Protein AF-A0A2R4FDG5-F1 (afdb_monomer_lite)

Secondary structure (DSSP, 8-state):
-----------------STTS----PPPPPP----------------STTTHHHHHHHHHHHHHHHHHHHHHHHHTT-HHHHHHHHHHHHHH-TT-HHHHHHHHHHHHHTT-HHHHHHHHHHHHHH-TT-HHHHHHHHHHHHHTT-HHHHHHHHHHHHHTT-HHHHHHHHHHTEEEETTT--EEE-SS---SS--EE--SEEEEETTT--EEEHHHHHTTSS-STTPPPTTTS--EEEEEPP-

Structure (mmCIF, N/CA/C/O backbone):
data_AF-A0A2R4FDG5-F1
#
_entry.id   AF-A0A2R4FDG5-F1
#
loop_
_atom_site.group_PDB
_atom_site.id
_atom_site.type_symbol
_atom_site.label_atom_id
_atom_site.label_alt_id
_atom_site.label_comp_id
_atom_site.label_asym_id
_atom_site.label_entity_id
_atom_site.label_seq_id
_atom_site.pdbx_PDB_ins_code
_atom_site.Cartn_x
_atom_site.Cartn_y
_atom_site.Cartn_z
_atom_site.occupancy
_atom_site.B_iso_or_equiv
_atom_site.auth_seq_id
_atom_site.auth_comp_id
_atom_site.auth_asym_id
_atom_site.auth_atom_id
_atom_site.pdbx_PDB_model_num
ATOM 1 N N . MET A 1 1 ? 24.993 52.241 38.317 1.00 36.16 1 MET A N 1
ATOM 2 C CA . MET A 1 1 ? 23.869 52.950 37.666 1.00 36.16 1 MET A CA 1
ATOM 3 C C . MET A 1 1 ? 22.982 51.886 37.029 1.00 36.16 1 MET A C 1
ATOM 5 O O . MET A 1 1 ? 23.492 51.142 36.211 1.00 36.16 1 MET A O 1
ATOM 9 N N . LEU A 1 2 ? 21.875 51.524 37.694 1.00 29.33 2 LEU A N 1
ATOM 10 C CA . LEU A 1 2 ? 20.483 51.891 37.332 1.00 29.33 2 LEU A CA 1
ATOM 11 C C . LEU A 1 2 ? 20.063 51.233 35.995 1.00 29.33 2 LEU A C 1
ATOM 13 O O . LEU A 1 2 ? 20.683 51.515 34.986 1.00 29.33 2 LEU A O 1
ATOM 17 N N . GLY A 1 3 ? 19.070 50.347 35.871 1.00 24.31 3 GLY A N 1
ATOM 18 C CA . GLY A 1 3 ? 17.874 50.097 36.679 1.00 24.31 3 GLY A CA 1
ATOM 19 C C . GLY A 1 3 ? 16.624 50.690 36.005 1.00 24.31 3 GLY A C 1
ATOM 20 O O . GLY A 1 3 ? 16.482 51.907 36.013 1.00 24.31 3 GLY A O 1
ATOM 21 N N . ARG A 1 4 ? 15.750 49.827 35.448 1.00 29.70 4 ARG A N 1
ATOM 22 C CA . ARG A 1 4 ? 14.276 49.931 35.196 1.00 29.70 4 ARG A CA 1
ATOM 23 C C . ARG A 1 4 ? 13.903 48.785 34.229 1.00 29.70 4 ARG A C 1
ATOM 25 O O . ARG A 1 4 ? 14.520 48.698 33.182 1.00 29.70 4 ARG A O 1
ATOM 32 N N . SER A 1 5 ? 13.054 47.786 34.484 1.00 25.19 5 SER A N 1
ATOM 33 C CA . SER A 1 5 ? 11.881 47.541 35.344 1.00 25.19 5 SER A CA 1
ATOM 34 C C . SER A 1 5 ? 10.508 47.996 34.793 1.00 25.19 5 SER A C 1
ATOM 36 O O . SER A 1 5 ? 10.139 49.159 34.918 1.00 25.19 5 SER A O 1
ATOM 38 N N . VAL A 1 6 ? 9.779 46.969 34.310 1.00 29.69 6 VAL A N 1
ATOM 39 C CA . VAL A 1 6 ? 8.338 46.586 34.376 1.00 29.69 6 VAL A CA 1
ATOM 40 C C . VAL A 1 6 ? 7.230 47.160 33.463 1.00 29.69 6 VAL A C 1
ATOM 42 O O . VAL A 1 6 ? 7.016 48.364 33.379 1.00 29.69 6 VAL A O 1
ATOM 45 N N . ARG A 1 7 ? 6.385 46.176 33.068 1.00 26.38 7 ARG A N 1
ATOM 46 C CA . ARG A 1 7 ? 4.934 46.123 32.734 1.00 26.38 7 ARG A CA 1
ATOM 47 C C . ARG A 1 7 ? 4.602 46.345 31.258 1.00 26.38 7 ARG A C 1
ATOM 49 O O . ARG A 1 7 ? 5.103 47.280 30.664 1.00 26.38 7 ARG A O 1
ATOM 56 N N . GLY A 1 8 ? 3.754 45.557 30.601 1.00 23.11 8 GLY A N 1
ATOM 57 C CA . GLY A 1 8 ? 2.807 44.509 30.998 1.00 23.11 8 GLY A CA 1
ATOM 58 C C . GLY A 1 8 ? 1.702 44.492 29.928 1.00 23.11 8 GLY A C 1
ATOM 59 O O . GLY A 1 8 ? 1.352 45.556 29.430 1.00 23.11 8 GLY A O 1
ATOM 60 N N . GLY A 1 9 ? 1.181 43.326 29.550 1.00 24.25 9 GLY A N 1
ATOM 61 C CA . GLY A 1 9 ? 0.086 43.227 28.578 1.00 24.25 9 GLY A CA 1
ATOM 62 C C . GLY A 1 9 ? -0.201 41.777 28.212 1.00 24.25 9 GLY A C 1
ATOM 63 O O . GLY A 1 9 ? 0.612 41.135 27.557 1.00 24.25 9 GLY A O 1
ATOM 64 N N . GLN A 1 10 ? -1.313 41.268 28.728 1.00 27.11 10 GLN A N 1
ATOM 65 C CA . GLN A 1 10 ? -1.905 39.977 28.396 1.00 27.11 10 GLN A CA 1
ATOM 66 C C . GLN A 1 10 ? -2.550 40.037 27.000 1.00 27.11 10 GLN A C 1
ATOM 68 O O . GLN A 1 10 ? -2.801 41.128 26.494 1.00 27.11 10 GLN A O 1
ATOM 73 N N . ASP A 1 11 ? -2.816 38.855 26.435 1.00 23.81 11 ASP A N 1
ATOM 74 C CA . ASP A 1 11 ? -4.025 38.483 25.674 1.00 23.81 11 ASP A CA 1
ATOM 75 C C . ASP A 1 11 ? -3.733 37.768 24.349 1.00 23.81 11 ASP A C 1
ATOM 77 O O . ASP A 1 11 ? -2.963 38.230 23.512 1.00 23.81 11 ASP A O 1
ATOM 81 N N . GLY A 1 12 ? -4.437 36.648 24.146 1.00 23.66 12 GLY A N 1
ATOM 82 C CA . GLY A 1 12 ? -4.774 36.164 22.808 1.00 23.66 12 GLY A CA 1
ATOM 83 C C . GLY A 1 12 ? -4.241 34.791 22.420 1.00 23.66 12 GLY A C 1
ATOM 84 O O . GLY A 1 12 ? -3.413 34.673 21.524 1.00 23.66 12 GLY A O 1
ATOM 85 N N . PHE A 1 13 ? -4.809 33.734 23.005 1.00 24.20 13 PHE A N 1
ATOM 86 C CA . PHE A 1 13 ? -5.000 32.481 22.272 1.00 24.20 13 PHE A CA 1
ATOM 87 C C . PHE A 1 13 ? -5.652 32.790 20.910 1.00 24.20 13 PHE A C 1
ATOM 89 O O . PHE A 1 13 ? -6.699 33.432 20.860 1.00 24.20 13 PHE A O 1
ATOM 96 N N . SER A 1 14 ? -5.102 32.272 19.818 1.00 23.89 14 SER A N 1
ATOM 97 C CA . SER A 1 14 ? -5.914 31.903 18.659 1.00 23.89 14 SER A CA 1
ATOM 98 C C . SER A 1 14 ? -5.591 30.464 18.323 1.00 23.89 14 SER A C 1
ATOM 100 O O . SER A 1 14 ? -4.547 30.133 17.769 1.00 23.89 14 SER A O 1
ATOM 102 N N . GLN A 1 15 ? -6.494 29.607 18.789 1.00 24.67 15 GLN A N 1
ATOM 103 C CA . GLN A 1 15 ? -6.650 28.260 18.289 1.00 24.67 15 GLN A CA 1
ATOM 104 C C . GLN A 1 15 ? -7.021 28.367 16.811 1.00 24.67 15 GLN A C 1
ATOM 106 O O . GLN A 1 15 ? -8.093 28.868 16.479 1.00 24.67 15 GLN A O 1
ATOM 111 N N . GLU A 1 16 ? -6.136 27.921 15.931 1.00 23.80 16 GLU A N 1
ATOM 112 C CA . GLU A 1 16 ? -6.515 27.610 14.559 1.00 23.80 16 GLU A CA 1
ATOM 113 C C . GLU A 1 16 ? -6.907 26.131 14.509 1.00 23.80 16 GLU A C 1
ATOM 115 O O . GLU A 1 16 ? -6.093 25.228 14.700 1.00 23.80 16 GLU A O 1
ATOM 120 N N . GLU A 1 17 ? -8.208 25.902 14.336 1.00 23.62 17 GLU A N 1
ATOM 121 C CA . GLU A 1 17 ? -8.834 24.592 14.173 1.00 23.62 17 GLU A CA 1
ATOM 122 C C . GLU A 1 17 ? -8.273 23.852 12.934 1.00 23.62 17 GLU A C 1
ATOM 124 O O . GLU A 1 17 ? -8.231 24.431 11.845 1.00 23.62 17 GLU A O 1
ATOM 129 N N . PRO A 1 18 ? -7.925 22.552 13.017 1.00 29.73 18 PRO A N 1
ATOM 130 C CA . PRO A 1 18 ? -7.357 21.805 11.887 1.00 29.73 18 PRO A CA 1
ATOM 131 C C . PRO A 1 18 ? -8.398 21.296 10.864 1.00 29.73 18 PRO A C 1
ATOM 133 O O . PRO A 1 18 ? -8.101 20.450 10.023 1.00 29.73 18 PRO A O 1
ATOM 136 N N . THR A 1 19 ? -9.636 21.790 10.872 1.00 32.44 19 THR A N 1
ATOM 137 C CA . THR A 1 19 ? -10.756 21.187 10.121 1.00 32.44 19 THR A CA 1
ATOM 138 C C . THR A 1 19 ? -10.897 21.632 8.658 1.00 32.44 19 THR A C 1
ATOM 140 O O . THR A 1 19 ? -11.879 21.278 8.007 1.00 32.44 19 THR A O 1
ATOM 143 N N . ARG A 1 20 ? -9.928 22.355 8.076 1.00 29.25 20 ARG A N 1
ATOM 144 C CA . ARG A 1 20 ? -10.058 22.924 6.713 1.00 29.25 20 ARG A CA 1
ATOM 145 C C . ARG A 1 20 ? -9.285 22.238 5.579 1.00 29.25 20 ARG A C 1
ATOM 147 O O . ARG A 1 20 ? -9.363 22.718 4.452 1.00 29.25 20 ARG A O 1
ATOM 154 N N . LEU A 1 21 ? -8.618 21.105 5.808 1.00 33.00 21 LEU A N 1
ATOM 155 C CA . LEU A 1 21 ? -7.898 20.389 4.733 1.00 33.00 21 LEU A CA 1
ATOM 156 C C . LEU A 1 21 ? -8.739 19.362 3.949 1.00 33.00 21 LEU A C 1
ATOM 158 O O . LEU A 1 21 ? -8.289 18.874 2.918 1.00 33.00 21 LEU A O 1
ATOM 162 N N . TRP A 1 22 ? -9.981 19.085 4.359 1.00 39.94 22 TRP A N 1
ATOM 163 C CA . TRP A 1 22 ? -10.825 18.049 3.744 1.00 39.94 22 TRP A CA 1
ATOM 164 C C . TRP A 1 22 ? -12.105 18.656 3.149 1.00 39.94 22 TRP A C 1
ATOM 166 O O . TRP A 1 22 ? -13.209 18.522 3.676 1.00 39.94 22 TRP A O 1
ATOM 176 N N . GLY A 1 23 ? -11.945 19.403 2.054 1.00 28.38 23 GLY A N 1
ATOM 177 C CA . GLY A 1 23 ? -13.026 20.123 1.378 1.00 28.38 23 GLY A CA 1
ATOM 178 C C . GLY A 1 23 ? -13.906 19.234 0.493 1.00 28.38 23 GLY A C 1
ATOM 179 O O . GLY A 1 23 ? -13.684 19.142 -0.712 1.00 28.38 23 GLY A O 1
ATOM 180 N N . PHE A 1 24 ? -14.969 18.654 1.055 1.00 28.44 24 PHE A N 1
ATOM 181 C CA . PHE A 1 24 ? -16.103 18.145 0.272 1.00 28.44 24 PHE A CA 1
ATOM 182 C C . PHE A 1 24 ? -16.917 19.325 -0.289 1.00 28.44 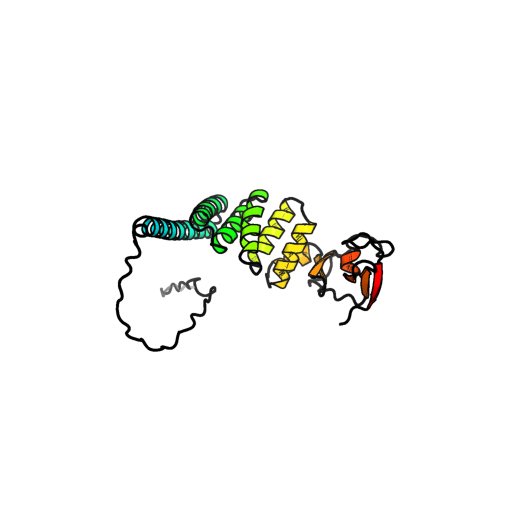24 PHE A C 1
ATOM 184 O O . PHE A 1 24 ? -17.630 20.012 0.448 1.00 28.44 24 PHE A O 1
ATOM 191 N N . ARG A 1 25 ? -16.852 19.564 -1.606 1.00 27.73 25 ARG A N 1
ATOM 192 C CA . ARG A 1 25 ? -17.792 20.470 -2.288 1.00 27.73 25 ARG A CA 1
ATOM 193 C C . ARG A 1 25 ? -19.190 19.847 -2.259 1.00 27.73 25 ARG A C 1
ATOM 195 O O . ARG A 1 25 ? -19.425 18.824 -2.893 1.00 27.73 25 ARG A O 1
ATOM 202 N N . ARG A 1 26 ? -20.132 20.477 -1.553 1.00 27.12 26 ARG A N 1
ATOM 203 C CA . ARG A 1 26 ? -21.565 20.190 -1.709 1.00 27.12 26 ARG A CA 1
ATOM 204 C C . ARG A 1 26 ? -22.052 20.848 -2.999 1.00 27.12 26 ARG A C 1
ATOM 206 O O . ARG A 1 26 ? -21.997 22.070 -3.110 1.00 27.12 26 ARG A O 1
ATOM 213 N N . SER A 1 27 ? -22.530 20.057 -3.956 1.00 28.72 27 SER A N 1
ATOM 214 C CA . SER A 1 27 ? -23.353 20.568 -5.050 1.00 28.72 27 SER A CA 1
ATOM 215 C C . SER A 1 27 ? -24.764 20.833 -4.520 1.00 28.72 27 SER A C 1
ATOM 217 O O . SER A 1 27 ? -25.396 19.979 -3.899 1.00 28.72 27 SER A O 1
ATOM 219 N N . THR A 1 28 ? -25.247 22.055 -4.707 1.00 29.92 28 THR A N 1
ATOM 220 C CA . THR A 1 28 ? -26.630 22.445 -4.439 1.00 29.92 28 THR A CA 1
ATOM 221 C C . THR A 1 28 ? -27.522 21.952 -5.581 1.00 29.92 28 THR A C 1
ATOM 223 O O . THR A 1 28 ? -27.239 22.206 -6.750 1.00 29.92 28 THR A O 1
ATOM 226 N N . SER A 1 29 ? -28.598 21.228 -5.258 1.00 29.38 29 SER A N 1
ATOM 227 C CA . SER A 1 29 ? -29.615 20.815 -6.233 1.00 29.38 29 SER A CA 1
ATOM 228 C C . SER A 1 29 ? -30.575 21.965 -6.541 1.00 29.38 29 SER A C 1
ATOM 230 O O . SER A 1 29 ? -31.078 22.604 -5.614 1.00 29.38 29 SER A O 1
ATOM 232 N N . VAL A 1 30 ? -30.898 22.170 -7.818 1.00 32.31 30 VAL A N 1
ATOM 233 C CA . VAL A 1 30 ? -32.011 23.024 -8.257 1.00 32.31 30 VAL A CA 1
ATOM 234 C C . VAL A 1 30 ? -33.302 22.200 -8.323 1.00 32.31 30 VAL A C 1
ATOM 236 O O . VAL A 1 30 ? -33.293 21.027 -8.688 1.00 32.31 30 VAL A O 1
ATOM 239 N N . ALA A 1 31 ? -34.394 22.842 -7.909 1.00 33.25 31 ALA A N 1
ATOM 240 C CA . ALA A 1 31 ? -35.746 22.324 -7.748 1.00 33.25 31 ALA A CA 1
ATOM 241 C C . ALA A 1 31 ? -36.411 21.830 -9.048 1.00 33.25 31 ALA A C 1
ATOM 243 O O . ALA A 1 31 ? -36.189 22.382 -10.122 1.00 33.25 31 ALA A O 1
ATOM 244 N N . GLY A 1 32 ? -37.321 20.857 -8.912 1.00 29.66 32 GLY A N 1
ATOM 245 C CA . GLY A 1 32 ? -38.202 20.395 -9.986 1.00 29.66 32 GLY A CA 1
ATOM 246 C C . GLY A 1 32 ? -39.407 19.606 -9.462 1.00 29.66 32 GLY A C 1
ATOM 247 O O . GLY A 1 32 ? -39.295 18.424 -9.169 1.00 29.66 32 GLY A O 1
ATOM 248 N N . THR A 1 33 ? -40.526 20.320 -9.318 1.00 30.62 33 THR A N 1
ATOM 249 C CA . THR A 1 33 ? -41.948 19.923 -9.454 1.00 30.62 33 THR A CA 1
ATOM 250 C C . THR A 1 33 ? -42.435 18.533 -9.009 1.00 30.62 33 THR A C 1
ATOM 252 O O . THR A 1 33 ? -42.106 17.498 -9.581 1.00 30.62 33 THR A O 1
ATOM 255 N N . THR A 1 34 ? -43.379 18.555 -8.066 1.00 33.97 34 THR A N 1
ATOM 256 C CA . THR A 1 34 ? -44.265 17.454 -7.667 1.00 33.97 34 THR A CA 1
ATOM 257 C C . THR A 1 34 ? -45.297 17.108 -8.752 1.00 33.97 34 THR A C 1
ATOM 259 O O . THR A 1 34 ? -45.936 18.011 -9.291 1.00 33.97 34 THR A O 1
ATOM 262 N N . PRO A 1 35 ? -45.587 15.814 -8.984 1.00 31.19 35 PRO A N 1
ATOM 263 C CA . PRO A 1 35 ? -46.870 15.387 -9.518 1.00 31.19 35 PRO A CA 1
ATOM 264 C C . PRO A 1 35 ? -47.674 14.628 -8.455 1.00 31.19 35 PRO A C 1
ATOM 266 O O . PRO A 1 35 ? -47.223 13.666 -7.833 1.00 31.19 35 PRO A O 1
ATOM 269 N N . THR A 1 36 ? -48.906 15.082 -8.257 1.00 38.53 36 THR A N 1
ATOM 270 C CA . THR A 1 36 ? -49.967 14.399 -7.523 1.00 38.53 36 THR A CA 1
ATOM 271 C C . THR A 1 36 ? -50.455 13.193 -8.330 1.00 38.53 36 THR A C 1
ATOM 273 O O . THR A 1 36 ? -50.974 13.360 -9.430 1.00 38.53 36 THR A O 1
ATOM 276 N N . MET A 1 37 ? -50.370 11.968 -7.794 1.00 24.41 37 MET A N 1
ATOM 277 C CA . MET A 1 37 ? -51.171 10.866 -8.341 1.00 24.41 37 MET A CA 1
ATOM 278 C C . MET A 1 37 ? -51.585 9.811 -7.307 1.00 24.41 37 MET A C 1
ATOM 280 O O . MET A 1 37 ? -50.779 9.220 -6.596 1.00 24.41 37 MET A O 1
ATOM 284 N N . ARG A 1 38 ? -52.913 9.648 -7.268 1.00 27.86 38 ARG A N 1
ATOM 285 C CA . ARG A 1 38 ? -53.781 8.584 -6.744 1.00 27.86 38 ARG A CA 1
ATOM 286 C C . ARG A 1 38 ? -53.125 7.328 -6.156 1.00 27.86 38 ARG A C 1
ATOM 288 O O . ARG A 1 38 ? -52.463 6.554 -6.838 1.00 27.86 38 ARG A O 1
ATOM 295 N N . ARG A 1 39 ? -53.538 7.042 -4.917 1.00 36.16 39 ARG A N 1
ATOM 296 C CA . ARG A 1 39 ? -53.516 5.716 -4.286 1.00 36.16 39 ARG A CA 1
ATOM 297 C C . ARG A 1 39 ? -54.259 4.688 -5.152 1.00 36.16 39 ARG A C 1
ATOM 299 O O . ARG A 1 39 ? -55.456 4.838 -5.382 1.00 36.16 39 ARG A O 1
ATOM 306 N N . SER A 1 40 ? -53.589 3.593 -5.499 1.00 26.91 40 SER A N 1
ATOM 307 C CA . SER A 1 40 ? -54.232 2.279 -5.578 1.00 26.91 40 SER A CA 1
ATOM 308 C C . SER A 1 40 ? -53.445 1.306 -4.712 1.00 26.91 40 SER A C 1
ATOM 310 O O . SER A 1 40 ? -52.272 1.027 -4.963 1.00 26.91 40 SER A O 1
ATOM 312 N N . SER A 1 41 ? -54.105 0.843 -3.662 1.00 35.31 41 SER A N 1
ATOM 313 C CA . SER A 1 41 ? -53.622 -0.103 -2.673 1.00 35.31 41 SER A CA 1
ATOM 314 C C . SER A 1 41 ? -53.181 -1.418 -3.318 1.00 35.31 41 SER A C 1
ATOM 316 O O . SER A 1 41 ? -54.000 -2.183 -3.818 1.00 35.31 41 SER A O 1
ATOM 318 N N . LYS A 1 42 ? -51.886 -1.714 -3.240 1.00 31.52 42 LYS A N 1
ATOM 319 C CA . LYS A 1 42 ? -51.409 -3.078 -3.012 1.00 31.52 42 LYS A CA 1
ATOM 320 C C . LYS A 1 42 ? -50.570 -3.004 -1.751 1.00 31.52 42 LYS A C 1
ATOM 322 O O . LYS A 1 42 ? -49.534 -2.345 -1.734 1.00 31.52 42 LYS A O 1
ATOM 327 N N . GLU A 1 43 ? -51.084 -3.591 -0.677 1.00 34.41 43 GLU A N 1
ATOM 328 C CA . GLU A 1 43 ? -50.371 -3.753 0.584 1.00 34.41 43 GLU A CA 1
ATOM 329 C C . GLU A 1 43 ? -49.072 -4.523 0.325 1.00 34.41 43 GLU A C 1
ATOM 331 O O . GLU A 1 43 ? -49.039 -5.751 0.279 1.00 34.41 43 GLU A O 1
ATOM 336 N N . VAL A 1 44 ? -47.974 -3.792 0.145 1.00 30.64 44 VAL A N 1
ATOM 337 C CA . VAL A 1 44 ? -46.649 -4.355 0.363 1.00 30.64 44 VAL A CA 1
ATOM 338 C C . VAL A 1 44 ? -46.509 -4.432 1.870 1.00 30.64 44 VAL A C 1
ATOM 340 O O . VAL A 1 44 ? -46.526 -3.419 2.565 1.00 30.64 44 VAL A O 1
ATOM 343 N N . ARG A 1 45 ? -46.432 -5.654 2.381 1.00 30.17 45 ARG A N 1
ATOM 344 C CA . ARG A 1 45 ? -46.219 -5.958 3.792 1.00 30.17 45 ARG A CA 1
ATOM 345 C C . ARG A 1 45 ? -44.857 -5.382 4.209 1.00 30.17 45 ARG A C 1
ATOM 347 O O . ARG A 1 45 ? -43.845 -6.071 4.144 1.00 30.17 45 ARG A O 1
ATOM 354 N N . VAL A 1 46 ? -44.810 -4.109 4.613 1.00 37.56 46 VAL A N 1
ATOM 355 C CA . VAL A 1 46 ? -43.611 -3.442 5.158 1.00 37.56 46 VAL A CA 1
ATOM 356 C C . VAL A 1 46 ? -43.411 -3.902 6.605 1.00 37.56 46 VAL A C 1
ATOM 358 O O . VAL A 1 46 ? -43.488 -3.138 7.559 1.00 37.56 46 VAL A O 1
ATOM 361 N N . GLY A 1 47 ? -43.223 -5.204 6.782 1.00 35.28 47 GLY A N 1
ATOM 362 C CA . GLY A 1 47 ? -43.160 -5.859 8.080 1.00 35.28 47 GLY A CA 1
ATOM 363 C C . GLY A 1 47 ? -41.779 -6.418 8.374 1.00 35.28 47 GLY A C 1
ATOM 364 O O . GLY A 1 47 ? -41.694 -7.594 8.664 1.00 35.28 47 GLY A O 1
ATOM 365 N N . LEU A 1 48 ? -40.703 -5.627 8.261 1.00 33.44 48 LEU A N 1
ATOM 366 C CA . LEU A 1 48 ? -39.382 -5.984 8.829 1.00 33.44 48 LEU A CA 1
ATOM 367 C C . LEU A 1 48 ? -38.386 -4.803 8.949 1.00 33.44 48 LEU A C 1
ATOM 369 O O . LEU A 1 48 ? -37.241 -4.992 9.353 1.00 33.44 48 LEU A O 1
ATOM 373 N N . PHE A 1 49 ? -38.806 -3.564 8.656 1.00 34.47 49 PHE A N 1
ATOM 374 C CA . PHE A 1 49 ? -37.907 -2.401 8.580 1.00 34.47 49 PHE A CA 1
ATOM 375 C C . PHE A 1 49 ? -37.638 -1.674 9.909 1.00 34.47 49 PHE A C 1
ATOM 377 O O . PHE A 1 49 ? -36.807 -0.774 9.936 1.00 34.47 49 PHE A O 1
ATOM 384 N N . SER A 1 50 ? -38.298 -2.022 11.019 1.00 37.34 50 SER A N 1
ATOM 385 C CA . SER A 1 50 ? -38.292 -1.165 12.224 1.00 37.34 50 SER A CA 1
ATOM 386 C C . SER A 1 50 ? -37.167 -1.460 13.233 1.00 37.34 50 SER A C 1
ATOM 388 O O . SER A 1 50 ? -36.657 -0.539 13.868 1.00 37.34 50 SER A O 1
ATOM 390 N N . ARG A 1 51 ? -36.733 -2.723 13.371 1.00 37.91 51 ARG A N 1
ATOM 391 C CA . ARG A 1 51 ? -35.678 -3.100 14.338 1.00 37.91 51 ARG A CA 1
ATOM 392 C C . ARG A 1 51 ? -34.277 -3.104 13.728 1.00 37.91 51 ARG A C 1
ATOM 394 O O . ARG A 1 51 ? -33.366 -2.536 14.317 1.00 37.91 51 ARG A O 1
ATOM 401 N N . LYS A 1 52 ? -34.118 -3.675 12.529 1.00 38.38 52 LYS A N 1
ATOM 402 C CA . LYS A 1 52 ? -32.807 -3.817 11.872 1.00 38.38 52 LYS A CA 1
ATOM 403 C C . LYS A 1 52 ? -32.209 -2.464 11.470 1.00 38.38 52 LYS A C 1
ATOM 405 O O . LYS A 1 52 ? -31.029 -2.242 11.673 1.00 38.38 52 LYS A O 1
ATOM 410 N N . SER A 1 53 ? -33.031 -1.522 11.000 1.00 45.44 53 SER A N 1
ATOM 411 C CA . SER A 1 53 ? -32.584 -0.162 10.652 1.00 45.44 53 SER A CA 1
ATOM 412 C C . SER A 1 53 ? -32.211 0.694 11.869 1.00 45.44 53 SER A C 1
ATOM 414 O O . SER A 1 53 ? -31.382 1.591 11.752 1.00 45.44 53 SER A O 1
ATOM 416 N N . ARG A 1 54 ? -32.812 0.426 13.037 1.00 48.94 54 ARG A N 1
ATOM 417 C CA . ARG A 1 54 ? -32.462 1.083 14.301 1.00 48.94 54 ARG A CA 1
ATOM 418 C C . ARG A 1 54 ? -31.147 0.542 14.855 1.00 48.94 54 ARG A C 1
ATOM 420 O O . ARG A 1 54 ? -30.335 1.350 15.274 1.00 48.94 54 ARG A O 1
ATOM 427 N N . ALA A 1 55 ? -30.945 -0.776 14.784 1.00 60.12 55 ALA A N 1
ATOM 428 C CA . ALA A 1 55 ? -29.681 -1.421 15.138 1.00 60.12 55 ALA A CA 1
ATOM 429 C C . ALA A 1 55 ? -28.534 -0.944 14.232 1.00 60.12 55 ALA A C 1
ATOM 431 O O . ALA A 1 55 ? -27.548 -0.428 14.724 1.00 60.12 55 ALA A O 1
ATOM 432 N N . ILE A 1 56 ? -28.722 -0.947 12.906 1.00 60.88 56 ILE A N 1
ATOM 433 C CA . ILE A 1 56 ? -27.708 -0.428 11.967 1.00 60.88 56 ILE A CA 1
ATOM 434 C C . ILE A 1 56 ? -27.387 1.046 12.256 1.00 60.88 56 ILE A C 1
ATOM 436 O O . ILE A 1 56 ? -26.235 1.454 12.196 1.00 60.88 56 ILE A O 1
ATOM 440 N N . ARG A 1 57 ? -28.389 1.867 12.595 1.00 59.62 57 ARG A N 1
ATOM 441 C CA . ARG A 1 57 ? -28.158 3.277 12.935 1.00 59.62 57 ARG A CA 1
ATOM 442 C C . ARG A 1 57 ? -27.365 3.442 14.231 1.00 59.62 57 ARG A C 1
ATOM 444 O O . ARG A 1 57 ? -26.467 4.274 14.251 1.00 59.62 57 ARG A O 1
ATOM 451 N N . SER A 1 58 ? -27.676 2.666 15.273 1.00 66.50 58 SER A N 1
ATOM 452 C CA . SER A 1 58 ? -26.899 2.690 16.517 1.00 66.50 58 SER A CA 1
ATOM 453 C C . SER A 1 58 ? -25.481 2.173 16.306 1.00 66.50 58 SER A C 1
ATOM 455 O O . SER A 1 58 ? -24.554 2.749 16.857 1.00 66.50 58 SER A O 1
ATOM 457 N N . ASP A 1 59 ? -25.302 1.158 15.461 1.00 67.00 59 ASP A N 1
ATOM 458 C CA . ASP A 1 59 ? -23.989 0.592 15.146 1.00 67.00 59 ASP A CA 1
ATOM 459 C C . ASP A 1 59 ? -23.141 1.591 14.345 1.00 67.00 59 ASP A C 1
ATOM 461 O O . ASP A 1 59 ? -21.955 1.748 14.613 1.00 67.00 59 ASP A O 1
ATOM 465 N N . VAL A 1 60 ? -23.750 2.351 13.426 1.00 69.38 60 VAL A N 1
ATOM 466 C CA . VAL A 1 60 ? -23.082 3.435 12.682 1.00 69.38 60 VAL A CA 1
ATOM 467 C C . VAL A 1 60 ? -22.762 4.636 13.582 1.00 69.38 60 VAL A C 1
ATOM 469 O O . VAL A 1 60 ? -21.699 5.238 13.450 1.00 69.38 60 VAL A O 1
ATOM 472 N N . GLU A 1 61 ? -23.645 5.012 14.510 1.00 74.44 61 GLU A N 1
ATOM 473 C CA . GLU A 1 61 ? -23.367 6.081 15.482 1.00 74.44 61 GLU A CA 1
ATOM 474 C C . GLU A 1 61 ? -22.257 5.683 16.462 1.00 74.44 61 GLU A C 1
ATOM 476 O O . GLU A 1 61 ? -21.342 6.474 16.703 1.00 74.44 61 GLU A O 1
ATOM 481 N N . GLN A 1 62 ? -22.288 4.443 16.952 1.00 76.88 62 GLN A N 1
ATOM 482 C CA . GLN A 1 62 ? -21.232 3.866 17.776 1.00 76.88 62 GLN A CA 1
ATOM 483 C C . GLN A 1 62 ? -19.915 3.784 16.994 1.00 76.88 62 GLN A C 1
ATOM 485 O O . GLN A 1 62 ? -18.894 4.242 17.494 1.00 76.88 62 GLN A O 1
ATOM 490 N N . SER A 1 63 ? -19.945 3.318 15.740 1.00 83.62 63 SER A N 1
ATOM 491 C CA . SER A 1 63 ? -18.788 3.300 14.834 1.00 83.62 63 SER A CA 1
ATOM 492 C C . SER A 1 63 ? -18.171 4.687 14.679 1.00 83.62 63 SER A C 1
ATOM 494 O O . SER A 1 63 ? -16.959 4.845 14.806 1.00 83.62 63 SER A O 1
ATOM 496 N N . ARG A 1 64 ? -18.994 5.730 14.497 1.00 85.06 64 ARG A N 1
ATOM 497 C CA . ARG A 1 64 ? -18.515 7.119 14.436 1.00 85.06 64 ARG A CA 1
ATOM 498 C C . ARG A 1 64 ? -17.861 7.558 15.742 1.00 85.06 64 ARG A C 1
ATOM 500 O O . ARG A 1 64 ? -16.821 8.207 15.688 1.00 85.06 64 ARG A O 1
ATOM 507 N N . ALA A 1 65 ? -18.440 7.233 16.896 1.00 87.94 65 ALA A N 1
ATOM 508 C CA . ALA A 1 65 ? -17.853 7.573 18.192 1.00 87.94 65 ALA A CA 1
ATOM 509 C C . ALA A 1 65 ? -16.514 6.848 18.417 1.00 87.94 65 ALA A C 1
ATOM 511 O O . ALA A 1 65 ? -15.524 7.484 18.788 1.00 87.94 65 ALA A O 1
ATOM 512 N N . THR A 1 66 ? -16.459 5.547 18.122 1.00 90.50 66 THR A N 1
ATOM 513 C CA . THR A 1 66 ? -15.239 4.736 18.199 1.00 90.50 66 THR A CA 1
ATOM 514 C C . THR A 1 66 ? -14.173 5.258 17.232 1.00 90.50 66 THR A C 1
ATOM 516 O O . THR A 1 66 ? -13.023 5.428 17.629 1.00 90.50 66 THR A O 1
ATOM 519 N N . TYR A 1 67 ? -14.550 5.630 16.007 1.00 91.62 67 TYR A N 1
ATOM 520 C CA . TYR A 1 67 ? -13.655 6.239 15.022 1.00 91.62 67 TYR A CA 1
ATOM 521 C C . TYR A 1 67 ? -13.057 7.565 15.512 1.00 91.62 67 TYR A C 1
ATOM 523 O O . TYR A 1 67 ? -11.851 7.772 15.409 1.00 91.62 67 TYR A O 1
ATOM 531 N N . GLN A 1 68 ? -13.865 8.459 16.095 1.00 93.31 68 GLN A N 1
ATOM 532 C CA . GLN A 1 68 ? -13.360 9.727 16.645 1.00 93.31 68 GLN A CA 1
ATOM 533 C C . GLN A 1 68 ? -12.404 9.504 17.823 1.00 93.31 68 GLN A C 1
ATOM 535 O O . GLN A 1 68 ? -11.382 10.179 17.940 1.00 93.31 68 GLN A O 1
ATOM 540 N N . ARG A 1 69 ? -12.695 8.521 18.680 1.00 94.38 69 ARG A N 1
ATOM 541 C CA . ARG A 1 69 ? -11.781 8.124 19.755 1.00 94.38 69 ARG A CA 1
ATOM 542 C C . ARG A 1 69 ? -10.474 7.548 19.203 1.00 94.38 69 ARG A C 1
ATOM 544 O O . ARG A 1 69 ? -9.409 7.890 19.711 1.00 94.38 69 ARG A O 1
ATOM 551 N N . ALA A 1 70 ? -10.549 6.697 18.183 1.00 95.62 70 ALA A N 1
ATOM 552 C CA . ALA A 1 70 ? -9.384 6.114 17.528 1.00 95.62 70 ALA A CA 1
ATOM 553 C C . ALA A 1 70 ? -8.512 7.191 16.865 1.00 95.62 70 ALA A C 1
ATOM 555 O O . ALA A 1 70 ? -7.294 7.153 17.017 1.00 95.62 70 ALA A O 1
ATOM 556 N N . LEU A 1 71 ? -9.116 8.209 16.240 1.00 95.69 71 LEU A N 1
ATOM 557 C CA . LEU A 1 71 ? -8.398 9.389 15.742 1.00 95.69 71 LEU A CA 1
ATOM 558 C C . LEU A 1 71 ? -7.667 10.137 16.863 1.00 95.69 71 LEU A C 1
ATOM 560 O O . LEU A 1 71 ? -6.487 10.436 16.728 1.00 95.69 71 LEU A O 1
ATOM 564 N N . ALA A 1 72 ? -8.313 10.365 18.007 1.00 96.56 72 ALA A N 1
ATOM 565 C CA . ALA A 1 72 ? -7.649 11.020 19.135 1.00 96.56 72 ALA A CA 1
ATOM 566 C C . ALA A 1 72 ? -6.453 10.206 19.674 1.00 96.56 72 ALA A C 1
ATOM 568 O O . ALA A 1 72 ? -5.455 10.781 20.110 1.00 96.56 72 ALA A O 1
ATOM 569 N N . LEU A 1 73 ? -6.536 8.871 19.650 1.00 96.88 73 LEU A N 1
ATOM 570 C CA . LEU A 1 73 ? -5.424 7.978 20.003 1.00 96.88 73 LEU A CA 1
ATOM 571 C C . LEU A 1 73 ? -4.314 7.996 18.943 1.00 96.88 73 LEU A C 1
ATOM 573 O O . LEU A 1 73 ? -3.132 7.965 19.292 1.00 96.88 73 LEU A O 1
ATOM 577 N N . PHE A 1 74 ? -4.691 8.085 17.667 1.00 95.56 74 PHE A N 1
ATOM 578 C CA . PHE A 1 74 ? -3.777 8.234 16.540 1.00 95.56 74 PHE A CA 1
ATOM 579 C C . PHE A 1 74 ? -2.951 9.518 16.665 1.00 95.56 74 PHE A C 1
ATOM 581 O O . PHE A 1 74 ? -1.724 9.471 16.592 1.00 95.56 74 PHE A O 1
ATOM 588 N N . ASP A 1 75 ? -3.594 10.643 16.974 1.00 95.38 75 ASP A N 1
ATOM 589 C CA . ASP A 1 75 ? -2.919 11.930 17.183 1.00 95.38 75 ASP A CA 1
ATOM 590 C C . ASP A 1 75 ? -1.960 11.895 18.386 1.00 95.38 75 ASP A C 1
ATOM 592 O O . ASP A 1 75 ? -0.889 12.505 18.370 1.00 95.38 75 ASP A O 1
ATOM 596 N N . GLN A 1 76 ? -2.294 11.106 19.413 1.00 96.88 76 GLN A N 1
ATOM 597 C CA . GLN A 1 76 ? -1.429 10.833 20.569 1.00 96.88 76 GLN A CA 1
ATOM 598 C C . GLN A 1 76 ? -0.307 9.825 20.278 1.00 96.88 76 GLN A C 1
ATOM 600 O O . GLN A 1 76 ? 0.473 9.508 21.177 1.00 96.88 76 GLN A O 1
ATOM 605 N N . ARG A 1 77 ? -0.210 9.302 19.048 1.00 95.94 77 ARG A N 1
ATOM 606 C CA . ARG A 1 77 ? 0.744 8.258 18.634 1.00 95.94 77 ARG A CA 1
ATOM 607 C C . ARG A 1 77 ? 0.603 6.937 19.3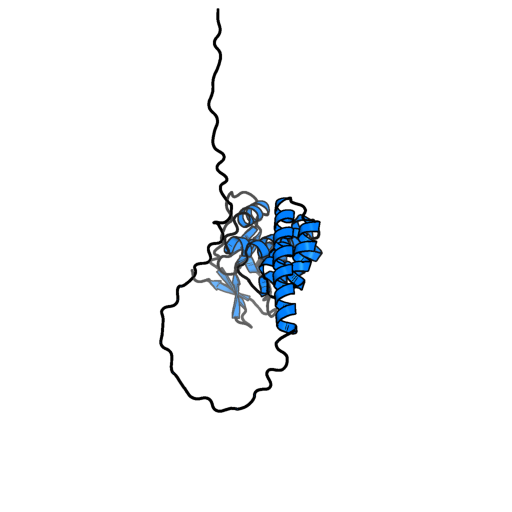91 1.00 95.94 77 ARG A C 1
ATOM 609 O O . ARG A 1 77 ? 1.537 6.137 19.443 1.00 95.94 77 ARG A O 1
ATOM 616 N N . ARG A 1 78 ? -0.570 6.676 19.969 1.00 97.38 78 ARG A N 1
ATOM 617 C CA . ARG A 1 78 ? -0.904 5.406 20.630 1.00 97.38 78 ARG A CA 1
ATOM 618 C C . ARG A 1 78 ? -1.363 4.405 19.576 1.00 97.38 78 ARG A C 1
ATOM 620 O O . ARG A 1 78 ? -2.525 4.017 19.531 1.00 97.38 78 ARG A O 1
ATOM 627 N N . TRP A 1 79 ? -0.440 4.032 18.690 1.00 97.38 79 TRP A N 1
ATOM 628 C CA . TRP A 1 79 ? -0.739 3.343 17.432 1.00 97.38 79 TRP A CA 1
ATOM 629 C C . TRP A 1 79 ? -1.475 2.017 17.603 1.00 97.38 79 TRP A C 1
ATOM 631 O O . TRP A 1 79 ? -2.425 1.762 16.872 1.00 97.38 79 TRP A O 1
ATOM 641 N N . SER A 1 80 ? -1.082 1.195 18.579 1.00 97.00 80 SER A N 1
ATOM 642 C CA . SER A 1 80 ? -1.745 -0.090 18.829 1.00 97.00 80 SER A CA 1
ATOM 643 C C . SER A 1 80 ? -3.202 0.097 19.253 1.00 97.00 80 SER A C 1
ATOM 645 O O . SER A 1 80 ? -4.088 -0.536 18.697 1.00 97.00 80 SER A O 1
ATOM 647 N N . GLU A 1 81 ? -3.467 1.028 20.169 1.00 96.06 81 GLU A N 1
ATOM 648 C CA . GLU A 1 81 ? -4.828 1.293 20.654 1.00 96.06 81 GLU A CA 1
ATOM 649 C C . GLU A 1 81 ? -5.686 2.001 19.600 1.00 96.06 81 GLU A C 1
ATOM 651 O O . GLU A 1 81 ? -6.888 1.761 19.503 1.00 96.06 81 GLU A O 1
ATOM 656 N N . ALA A 1 82 ? -5.069 2.865 18.789 1.00 97.25 82 ALA A N 1
ATOM 657 C CA . ALA A 1 82 ? -5.720 3.459 17.631 1.00 97.25 82 ALA A CA 1
ATOM 658 C C . ALA A 1 82 ? -6.125 2.373 16.623 1.00 97.25 82 ALA A C 1
ATOM 660 O O . ALA A 1 82 ? -7.262 2.380 16.157 1.00 97.25 82 ALA A O 1
ATOM 661 N N . ALA A 1 83 ? -5.238 1.413 16.336 1.00 96.81 83 ALA A N 1
ATOM 662 C CA . ALA A 1 83 ? -5.536 0.284 15.460 1.00 96.81 83 ALA A CA 1
ATOM 663 C C . ALA A 1 83 ? -6.732 -0.527 15.976 1.00 96.81 83 ALA A C 1
ATOM 665 O O . ALA A 1 83 ? -7.651 -0.788 15.207 1.00 96.81 83 ALA A O 1
ATOM 666 N N . ASP A 1 84 ? -6.778 -0.850 17.269 1.00 95.44 84 ASP A N 1
ATOM 667 C CA . ASP A 1 84 ? -7.899 -1.603 17.844 1.00 95.44 84 ASP A CA 1
ATOM 668 C C . ASP A 1 84 ? -9.231 -0.843 17.691 1.00 95.44 84 ASP A C 1
ATOM 670 O O . ASP A 1 84 ? -10.237 -1.412 17.260 1.00 95.44 84 ASP A O 1
ATOM 674 N N . GLY A 1 85 ? -9.230 0.471 17.943 1.00 94.56 85 GLY A N 1
ATOM 675 C CA . GLY A 1 85 ? -10.409 1.315 17.736 1.00 94.56 85 GLY A CA 1
ATOM 676 C C . GLY A 1 85 ? -10.827 1.432 16.263 1.00 94.56 85 GLY A C 1
ATOM 677 O O . GLY A 1 85 ? -12.017 1.381 15.949 1.00 94.56 85 GLY A O 1
ATOM 678 N N . PHE A 1 86 ? -9.875 1.548 15.332 1.00 95.75 86 PHE A N 1
ATOM 679 C CA . PHE A 1 86 ? -10.188 1.564 13.900 1.00 95.75 86 PHE A CA 1
ATOM 680 C C . PHE A 1 86 ? -10.677 0.205 13.390 1.00 95.75 86 PHE A C 1
ATOM 682 O O . PHE A 1 86 ? -11.534 0.182 12.508 1.00 95.75 86 PHE A O 1
ATOM 689 N N . ALA A 1 87 ? -10.196 -0.908 13.948 1.00 94.62 87 ALA A N 1
ATOM 690 C CA . ALA A 1 87 ? -10.687 -2.247 13.631 1.00 94.62 87 ALA A CA 1
ATOM 691 C C . ALA A 1 87 ? -12.144 -2.431 14.073 1.00 94.62 87 ALA A C 1
ATOM 693 O O . ALA A 1 87 ? -12.966 -2.905 13.289 1.00 94.62 87 ALA A O 1
ATOM 694 N N . GLU A 1 88 ? -12.493 -1.980 15.281 1.00 92.94 88 GLU A N 1
ATOM 695 C CA . GLU A 1 88 ? -13.883 -1.968 15.752 1.00 92.94 88 GLU A CA 1
ATOM 696 C C . GLU A 1 88 ? -14.768 -1.098 14.840 1.00 92.94 88 GLU A C 1
ATOM 698 O O . GLU A 1 88 ? -15.822 -1.544 14.377 1.00 92.94 88 GLU A O 1
ATOM 703 N N . ALA A 1 89 ? -14.315 0.115 14.502 1.00 90.94 89 ALA A N 1
ATOM 704 C CA . ALA A 1 89 ? -15.052 1.012 13.612 1.00 90.94 89 ALA A CA 1
ATOM 705 C C . ALA A 1 89 ? -15.234 0.426 12.196 1.00 90.94 89 ALA A C 1
ATOM 707 O O . ALA A 1 89 ? -16.315 0.551 11.616 1.00 90.94 89 ALA A O 1
ATOM 708 N N . ALA A 1 90 ? -14.208 -0.239 11.652 1.00 89.88 90 ALA A N 1
ATOM 709 C CA . ALA A 1 90 ? -14.254 -0.913 10.353 1.00 89.88 90 ALA A CA 1
ATOM 710 C C . ALA A 1 90 ? -15.171 -2.148 10.355 1.00 89.88 90 ALA A C 1
ATOM 712 O O . ALA A 1 90 ? -15.806 -2.435 9.343 1.00 89.88 90 ALA A O 1
ATOM 713 N N . GLY A 1 91 ? -15.281 -2.861 11.480 1.00 88.31 91 GLY A N 1
ATOM 714 C CA . GLY A 1 91 ? -16.226 -3.969 11.632 1.00 88.31 91 GLY A CA 1
ATOM 715 C C . GLY A 1 91 ? -17.688 -3.511 11.602 1.00 88.31 91 GLY A C 1
ATOM 716 O O . GLY A 1 91 ? -18.540 -4.195 11.037 1.00 88.31 91 GLY A O 1
ATOM 717 N N . ALA A 1 92 ? -17.972 -2.335 12.166 1.00 87.06 92 ALA A N 1
ATOM 718 C CA . ALA A 1 92 ? -19.308 -1.741 12.169 1.00 87.06 92 ALA A CA 1
ATOM 719 C C . ALA A 1 92 ? -19.679 -1.048 10.841 1.00 87.06 92 ALA A C 1
ATOM 721 O O . ALA A 1 92 ? -20.855 -1.020 10.476 1.00 87.06 92 ALA A O 1
ATOM 722 N N . ASP A 1 93 ? -18.694 -0.535 10.095 1.00 82.69 93 ASP A N 1
ATOM 723 C CA . ASP A 1 93 ? -18.870 -0.051 8.719 1.00 82.69 93 ASP A CA 1
ATOM 724 C C . ASP A 1 93 ? -17.832 -0.665 7.758 1.00 82.69 93 ASP A C 1
ATOM 726 O O . ASP A 1 93 ? -16.810 -0.040 7.438 1.00 82.69 93 ASP A O 1
ATOM 730 N N . PRO A 1 94 ? -18.116 -1.867 7.218 1.00 80.94 94 PRO A N 1
ATOM 731 C CA . PRO A 1 94 ? -17.260 -2.511 6.229 1.00 80.94 94 PRO A CA 1
ATOM 732 C C . PRO A 1 94 ? -17.190 -1.766 4.890 1.00 80.94 94 PRO A C 1
ATOM 734 O O . PRO A 1 94 ? -16.448 -2.190 4.012 1.00 80.94 94 PRO A O 1
ATOM 737 N N . GLY A 1 95 ? -17.947 -0.692 4.663 1.00 84.06 95 GLY A N 1
ATOM 738 C CA . GLY A 1 95 ? -17.833 0.132 3.455 1.00 84.06 95 GLY A CA 1
ATOM 739 C C . GLY A 1 95 ? -16.810 1.263 3.585 1.00 84.06 95 GLY A C 1
ATOM 740 O O . GLY A 1 95 ? -16.452 1.884 2.585 1.00 84.06 95 GLY A O 1
ATOM 741 N N . SER A 1 96 ? -16.320 1.538 4.797 1.00 87.38 96 SER A N 1
ATOM 742 C CA . SER A 1 96 ? -15.482 2.707 5.062 1.00 87.38 96 SER A CA 1
ATOM 743 C C . SER A 1 96 ? -14.021 2.482 4.667 1.00 87.38 96 SER A C 1
ATOM 745 O O . SER A 1 96 ? -13.249 1.829 5.376 1.00 87.38 96 SER A O 1
ATOM 747 N N . SER A 1 97 ? -13.609 3.074 3.542 1.00 90.38 97 SER A N 1
ATOM 748 C CA . SER A 1 97 ? -12.198 3.138 3.131 1.00 90.38 97 SER A CA 1
ATOM 749 C C . SER A 1 97 ? -11.352 3.910 4.145 1.00 90.38 97 SER A C 1
ATOM 751 O O . SER A 1 97 ? -10.222 3.526 4.415 1.00 90.38 97 SER A O 1
ATOM 753 N N . SER A 1 98 ? -11.901 4.960 4.766 1.00 90.94 98 SER A N 1
ATOM 754 C CA . SER A 1 98 ? -11.182 5.756 5.767 1.00 90.94 98 SER A CA 1
ATOM 755 C C . SER A 1 98 ? -10.856 4.942 7.020 1.00 90.94 98 SER A C 1
ATOM 757 O O . SER A 1 98 ? -9.720 4.986 7.480 1.00 90.94 98 SER A O 1
ATOM 759 N N . CYS A 1 99 ? -11.799 4.149 7.547 1.00 92.44 99 CYS A N 1
ATOM 760 C CA . CYS A 1 99 ? -11.522 3.286 8.704 1.00 92.44 99 CYS A CA 1
ATOM 761 C C . CYS A 1 99 ? -10.402 2.284 8.394 1.00 92.44 99 CYS A C 1
ATOM 763 O O . CYS A 1 99 ? -9.491 2.113 9.200 1.00 92.44 99 CYS A O 1
ATOM 765 N N . ARG A 1 100 ? -10.427 1.674 7.202 1.00 95.06 100 ARG A N 1
ATOM 766 C CA . ARG A 1 100 ? -9.381 0.746 6.751 1.00 95.06 100 ARG A CA 1
ATOM 767 C C . ARG A 1 100 ? -8.025 1.414 6.555 1.00 95.06 100 ARG A C 1
ATOM 769 O O . ARG A 1 100 ? -7.017 0.862 6.991 1.00 95.06 100 ARG A O 1
ATOM 776 N N . LEU A 1 101 ? -8.000 2.605 5.956 1.00 96.12 101 LEU A N 1
ATOM 777 C CA . LEU A 1 101 ? -6.786 3.406 5.814 1.00 96.12 101 LEU A CA 1
ATOM 778 C C . LEU A 1 101 ? -6.156 3.657 7.186 1.00 96.12 101 LEU A C 1
ATOM 780 O O . LEU A 1 101 ? -4.994 3.324 7.402 1.00 96.12 101 LEU A O 1
ATOM 784 N N . PHE A 1 102 ? -6.927 4.205 8.126 1.00 96.88 102 PHE A N 1
ATOM 785 C CA . PHE A 1 102 ? -6.411 4.537 9.450 1.00 96.88 102 PHE A CA 1
ATOM 786 C C . PHE A 1 102 ? -6.032 3.299 10.267 1.00 96.88 102 PHE A C 1
ATOM 788 O O . PHE A 1 102 ? -5.028 3.345 10.979 1.00 96.88 102 PHE A O 1
ATOM 795 N N . LEU A 1 103 ? -6.746 2.180 10.120 1.00 97.44 103 LEU A N 1
ATOM 796 C CA . LEU A 1 103 ? -6.348 0.891 10.690 1.00 97.44 103 LEU A CA 1
ATOM 797 C C . LEU A 1 103 ? -4.975 0.459 10.163 1.00 97.44 103 LEU A C 1
ATOM 799 O O . LEU A 1 103 ? -4.052 0.239 10.944 1.00 97.44 103 LEU A O 1
ATOM 803 N N . GLY A 1 104 ? -4.816 0.399 8.841 1.00 97.12 104 GLY A N 1
ATOM 804 C CA . GLY A 1 104 ? -3.569 -0.005 8.200 1.00 97.12 104 GLY A CA 1
ATOM 805 C C . GLY A 1 104 ? -2.385 0.901 8.542 1.00 97.12 104 GLY A C 1
ATOM 806 O O . GLY A 1 104 ? -1.295 0.421 8.862 1.00 97.12 104 GLY A O 1
ATOM 807 N N . VAL A 1 105 ? -2.599 2.220 8.548 1.00 96.88 105 VAL A N 1
ATOM 808 C CA . VAL A 1 105 ? -1.571 3.205 8.922 1.00 96.88 105 VAL A CA 1
ATOM 809 C C . VAL A 1 105 ? -1.197 3.065 10.400 1.00 96.88 105 VAL A C 1
ATOM 811 O O . VAL A 1 105 ? -0.016 3.120 10.741 1.00 96.88 105 VAL A O 1
ATOM 814 N N . SER A 1 106 ? -2.172 2.843 11.284 1.00 97.88 106 SER A N 1
ATOM 815 C CA . SER A 1 106 ? -1.924 2.615 12.714 1.00 97.88 106 SER A CA 1
ATOM 816 C C . SER A 1 106 ? -1.125 1.336 12.952 1.00 97.88 106 SE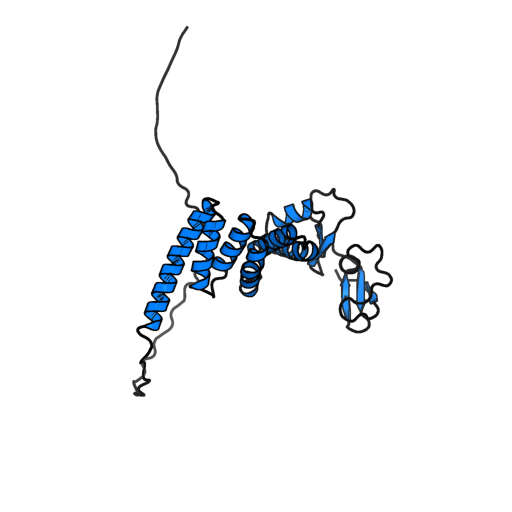R A C 1
ATOM 818 O O . SER A 1 106 ? -0.133 1.367 13.674 1.00 97.88 106 SER A O 1
ATOM 820 N N . LEU A 1 107 ? -1.493 0.231 12.299 1.00 98.19 107 LEU A N 1
ATOM 821 C CA . LEU A 1 107 ? -0.767 -1.042 12.379 1.00 98.19 107 LEU A CA 1
ATOM 822 C C . LEU A 1 107 ? 0.666 -0.913 11.862 1.00 98.19 107 LEU A C 1
ATOM 824 O O . LEU A 1 107 ? 1.601 -1.386 12.508 1.00 98.19 107 LEU A O 1
ATOM 828 N N . THR A 1 108 ? 0.843 -0.194 10.751 1.00 97.12 108 THR A N 1
ATOM 829 C CA . THR A 1 108 ? 2.164 0.165 10.228 1.00 97.12 108 THR A CA 1
ATOM 830 C C . THR A 1 108 ? 2.947 0.928 11.299 1.00 97.12 108 THR A C 1
ATOM 832 O O . THR A 1 108 ? 3.988 0.471 11.746 1.00 97.12 108 THR A O 1
ATOM 835 N N . ASN A 1 109 ? 2.439 2.035 11.837 1.00 95.94 109 ASN A N 1
ATOM 836 C CA . ASN A 1 109 ? 3.177 2.792 12.857 1.00 95.94 109 ASN A CA 1
ATOM 837 C C . ASN A 1 109 ? 3.416 2.022 14.175 1.00 95.94 109 ASN A C 1
ATOM 839 O O . ASN A 1 109 ? 4.392 2.299 14.872 1.00 95.94 109 ASN A O 1
ATOM 843 N N . ALA A 1 110 ? 2.570 1.041 14.503 1.00 96.81 110 ALA A N 1
ATOM 844 C CA . ALA A 1 110 ? 2.733 0.142 15.648 1.00 96.81 110 ALA A CA 1
ATOM 845 C C . ALA A 1 110 ? 3.786 -0.962 15.427 1.00 96.81 110 ALA A C 1
ATOM 847 O O . ALA A 1 110 ? 4.104 -1.701 16.356 1.00 96.81 110 ALA A O 1
ATOM 848 N N . GLY A 1 111 ? 4.312 -1.107 14.210 1.00 96.25 111 GLY A N 1
ATOM 849 C CA . GLY A 1 111 ? 5.254 -2.162 13.848 1.00 96.25 111 GLY A CA 1
ATOM 850 C C . GLY A 1 111 ? 4.622 -3.519 13.538 1.00 96.25 111 GLY A C 1
ATOM 851 O O . GLY A 1 111 ? 5.332 -4.509 13.372 1.00 96.25 111 GLY A O 1
ATOM 852 N N . ARG A 1 112 ? 3.293 -3.571 13.424 1.00 97.56 112 ARG A N 1
ATOM 853 C CA . ARG A 1 112 ? 2.503 -4.762 13.082 1.00 97.56 112 ARG A CA 1
ATOM 854 C C . ARG A 1 112 ? 2.351 -4.856 11.561 1.00 97.56 112 ARG A C 1
ATOM 856 O O . ARG A 1 112 ? 1.256 -4.748 11.018 1.00 97.56 112 ARG A O 1
ATOM 863 N N . TRP A 1 113 ? 3.482 -4.985 10.865 1.00 97.62 113 TRP A N 1
ATOM 864 C CA . TRP A 1 113 ? 3.569 -4.813 9.406 1.00 97.62 113 TRP A CA 1
ATOM 865 C C . TRP A 1 113 ? 2.720 -5.813 8.616 1.00 97.62 113 TRP A C 1
ATOM 867 O O . TRP A 1 113 ? 2.060 -5.418 7.662 1.00 97.62 113 TRP A O 1
ATOM 877 N N . GLU A 1 114 ? 2.719 -7.087 9.018 1.00 97.88 114 GLU A N 1
ATOM 878 C CA . GLU A 1 114 ? 1.960 -8.144 8.333 1.00 97.88 114 GLU A CA 1
ATOM 879 C C . GLU A 1 114 ? 0.449 -7.898 8.445 1.00 97.88 114 GLU A C 1
ATOM 881 O O . GLU A 1 114 ? -0.283 -7.962 7.460 1.00 97.88 114 GLU A O 1
ATOM 886 N N . GLU A 1 115 ? -0.009 -7.521 9.640 1.00 97.31 115 GLU A N 1
ATOM 887 C CA . GLU A 1 115 ? -1.418 -7.225 9.908 1.00 97.31 115 GLU A CA 1
ATOM 888 C C . GLU A 1 115 ? -1.895 -5.968 9.175 1.00 97.31 115 GLU A C 1
ATOM 890 O O . GLU A 1 115 ? -3.077 -5.850 8.870 1.00 97.31 115 GLU A O 1
ATOM 895 N N . ALA A 1 116 ? -0.992 -5.035 8.855 1.00 97.88 116 ALA A N 1
ATOM 896 C CA . ALA A 1 116 ? -1.327 -3.834 8.097 1.00 97.88 116 ALA A CA 1
ATOM 897 C C . ALA A 1 116 ? -1.665 -4.122 6.623 1.00 97.88 116 ALA A C 1
ATOM 899 O O . ALA A 1 116 ? -2.352 -3.316 5.996 1.00 97.88 116 ALA A O 1
ATOM 900 N N . LEU A 1 117 ? -1.199 -5.240 6.053 1.00 97.88 117 LEU A N 1
ATOM 901 C CA . LEU A 1 117 ? -1.312 -5.499 4.613 1.00 97.88 117 LEU A CA 1
ATOM 902 C C . LEU A 1 117 ? -2.765 -5.646 4.149 1.00 97.88 117 LEU A C 1
ATOM 904 O O . LEU A 1 117 ? -3.144 -5.059 3.137 1.00 97.88 117 LEU A O 1
ATOM 908 N N . GLU A 1 118 ? -3.570 -6.426 4.871 1.00 97.00 118 GLU A N 1
ATOM 909 C CA . GLU A 1 118 ? -4.978 -6.675 4.531 1.00 97.00 118 GLU A CA 1
ATOM 910 C C . GLU A 1 118 ? -5.822 -5.390 4.541 1.00 97.00 118 GLU A C 1
ATOM 912 O O . GLU A 1 118 ? -6.379 -5.062 3.490 1.00 97.00 118 GLU A O 1
ATOM 917 N N . PRO A 1 119 ? -5.859 -4.588 5.624 1.00 96.38 119 PRO A N 1
ATOM 918 C CA . PRO A 1 119 ? -6.697 -3.396 5.655 1.00 96.38 119 PRO A CA 1
ATOM 919 C C . PRO A 1 119 ? -6.243 -2.341 4.644 1.00 96.38 119 PRO A C 1
ATOM 921 O O . PRO A 1 119 ? -7.083 -1.646 4.072 1.00 96.38 119 PRO A O 1
ATOM 924 N N . LEU A 1 120 ? -4.940 -2.234 4.359 1.00 97.62 120 LEU A N 1
ATOM 925 C CA . LEU A 1 120 ? -4.435 -1.328 3.323 1.00 97.62 120 LEU A CA 1
ATOM 926 C C . LEU A 1 120 ? -4.848 -1.776 1.918 1.00 97.62 120 LEU A C 1
ATOM 928 O O . LEU A 1 120 ? -5.291 -0.942 1.130 1.00 97.62 120 LEU A O 1
ATOM 932 N N . ARG A 1 121 ? -4.765 -3.075 1.606 1.00 97.38 121 ARG A N 1
ATOM 933 C CA . ARG A 1 121 ? -5.237 -3.621 0.322 1.00 97.38 121 ARG A CA 1
ATOM 934 C C . ARG A 1 121 ? -6.741 -3.438 0.161 1.00 97.38 121 ARG A C 1
ATOM 936 O O . ARG A 1 121 ? -7.170 -2.858 -0.826 1.00 97.38 121 ARG A O 1
ATOM 943 N N . ALA A 1 122 ? -7.522 -3.790 1.179 1.00 95.38 122 ALA A N 1
ATOM 944 C CA . ALA A 1 122 ? -8.967 -3.598 1.163 1.00 95.38 122 ALA A CA 1
ATOM 945 C C . ALA A 1 122 ? -9.366 -2.109 1.083 1.00 95.38 122 ALA A C 1
ATOM 947 O O . ALA A 1 122 ? -10.416 -1.765 0.540 1.00 95.38 122 ALA A O 1
ATOM 948 N N . CYS A 1 123 ? -8.541 -1.196 1.604 1.00 96.06 123 CYS A N 1
ATOM 949 C CA . CYS A 1 123 ? -8.717 0.235 1.375 1.00 96.06 123 CYS A CA 1
ATOM 950 C C . CYS A 1 123 ? -8.525 0.598 -0.104 1.00 96.06 123 CYS A C 1
ATOM 952 O O . CYS A 1 123 ? -9.353 1.322 -0.657 1.00 96.06 123 CYS A O 1
ATOM 954 N N . LEU A 1 124 ? -7.459 0.098 -0.734 1.00 95.81 124 LEU A N 1
ATOM 955 C CA . LEU A 1 124 ? -7.135 0.356 -2.139 1.00 95.81 124 LEU A CA 1
ATOM 956 C C . LEU A 1 124 ? -8.128 -0.295 -3.109 1.00 95.81 124 LEU A C 1
ATOM 958 O O . LEU A 1 124 ? -8.428 0.299 -4.138 1.00 95.81 124 LEU A O 1
ATOM 962 N N . ASP A 1 125 ? -8.711 -1.441 -2.754 1.00 95.56 125 ASP A N 1
ATOM 963 C CA . ASP A 1 125 ? -9.787 -2.071 -3.531 1.00 95.56 125 ASP A CA 1
ATOM 964 C C . ASP A 1 125 ? -11.034 -1.175 -3.615 1.00 95.56 125 ASP A C 1
ATOM 966 O O . ASP A 1 125 ? -11.754 -1.175 -4.613 1.00 95.56 125 ASP A O 1
ATOM 970 N N . LEU A 1 126 ? -11.292 -0.384 -2.567 1.00 91.75 126 LEU A N 1
ATOM 971 C CA . LEU A 1 126 ? -12.397 0.575 -2.528 1.00 91.75 126 LEU A CA 1
ATOM 972 C C . LEU A 1 126 ? -12.019 1.941 -3.114 1.00 91.75 126 LEU A C 1
ATOM 974 O O . LEU A 1 126 ? -12.870 2.624 -3.688 1.00 91.75 126 LEU A O 1
ATOM 978 N N . ARG A 1 127 ? -10.775 2.372 -2.891 1.00 92.88 127 ARG A N 1
ATOM 979 C CA . ARG A 1 127 ? -10.240 3.693 -3.242 1.00 92.88 127 ARG A CA 1
ATOM 980 C C . ARG A 1 127 ? -8.792 3.568 -3.725 1.00 92.88 127 ARG A C 1
ATOM 982 O O . ARG A 1 127 ? -7.869 3.800 -2.938 1.00 92.88 127 ARG A O 1
ATOM 989 N N . PRO A 1 128 ? -8.581 3.234 -5.009 1.00 93.69 128 PRO A N 1
ATOM 990 C CA . PRO A 1 128 ? -7.241 3.108 -5.582 1.00 93.69 128 PRO A CA 1
ATOM 991 C C . PRO A 1 128 ? -6.434 4.414 -5.531 1.00 93.69 128 PRO A C 1
ATOM 993 O O . PRO A 1 128 ? -5.211 4.401 -5.552 1.00 93.69 128 PRO A O 1
ATOM 996 N N . GLU A 1 129 ? -7.107 5.563 -5.451 1.00 92.31 129 GLU A N 1
ATOM 997 C CA . GLU A 1 129 ? -6.490 6.889 -5.445 1.00 92.31 129 GLU A CA 1
ATOM 998 C C . GLU A 1 129 ? -5.902 7.318 -4.086 1.00 92.31 129 GLU A C 1
ATOM 1000 O O . GLU A 1 129 ? -5.351 8.414 -3.975 1.00 92.31 129 GLU A O 1
ATOM 1005 N N . TYR A 1 130 ? -6.013 6.492 -3.039 1.00 92.94 130 TYR A N 1
ATOM 1006 C CA . TYR A 1 130 ? -5.477 6.815 -1.712 1.00 92.94 130 TYR A CA 1
ATOM 1007 C C . TYR A 1 130 ? -3.966 6.596 -1.663 1.00 92.94 130 TYR A C 1
ATOM 1009 O O . TYR A 1 130 ? -3.456 5.520 -1.333 1.00 92.94 130 TYR A O 1
ATOM 1017 N N . PHE A 1 131 ? -3.232 7.664 -1.961 1.00 93.25 131 PHE A N 1
ATOM 1018 C CA . PHE A 1 131 ? -1.775 7.659 -1.947 1.00 93.25 131 PHE A CA 1
ATOM 1019 C C . PHE A 1 131 ? -1.196 7.353 -0.560 1.00 93.25 131 PHE A C 1
ATOM 1021 O O . PHE A 1 131 ? -0.107 6.785 -0.467 1.00 93.25 131 PHE A O 1
ATOM 1028 N N . GLU A 1 132 ? -1.918 7.671 0.519 1.00 92.62 132 GLU A N 1
ATOM 1029 C CA . GLU A 1 132 ? -1.531 7.332 1.887 1.00 92.62 132 GLU A CA 1
ATOM 1030 C C . GLU A 1 132 ? -1.545 5.819 2.114 1.00 92.62 132 GLU A C 1
ATOM 1032 O O . GLU A 1 132 ? -0.626 5.291 2.744 1.00 92.62 132 GLU A O 1
ATOM 1037 N N . ALA A 1 133 ? -2.541 5.113 1.562 1.00 95.50 133 ALA A N 1
ATOM 1038 C CA . ALA A 1 133 ? -2.619 3.657 1.651 1.00 95.50 133 ALA A CA 1
ATOM 1039 C C . ALA A 1 133 ? -1.478 3.006 0.864 1.00 95.50 133 ALA A C 1
ATOM 1041 O O . ALA A 1 133 ? -0.801 2.124 1.390 1.00 95.50 133 ALA A O 1
ATOM 1042 N N . HIS A 1 134 ? -1.197 3.494 -0.348 1.00 96.75 134 HIS A N 1
ATOM 1043 C CA . HIS A 1 134 ? -0.041 3.051 -1.129 1.00 96.75 134 HIS A CA 1
ATOM 1044 C C . HIS A 1 134 ? 1.284 3.275 -0.391 1.00 96.75 134 HIS A C 1
ATOM 1046 O O . HIS A 1 134 ? 2.105 2.364 -0.302 1.00 96.75 134 HIS A O 1
ATOM 1052 N N . ASN A 1 135 ? 1.491 4.454 0.197 1.00 94.38 135 ASN A N 1
ATOM 1053 C CA . ASN A 1 135 ? 2.714 4.737 0.939 1.00 94.38 135 ASN A CA 1
ATOM 1054 C C . ASN A 1 135 ? 2.854 3.844 2.184 1.00 94.38 135 ASN A C 1
ATOM 1056 O O . ASN A 1 135 ? 3.929 3.295 2.422 1.00 94.38 135 ASN A O 1
ATOM 1060 N N . ALA A 1 136 ? 1.784 3.680 2.968 1.00 95.69 136 ALA A N 1
ATOM 1061 C CA . ALA A 1 136 ? 1.794 2.814 4.145 1.00 95.69 136 ALA A CA 1
ATOM 1062 C C . ALA A 1 136 ? 2.048 1.347 3.769 1.00 95.69 136 ALA A C 1
ATOM 1064 O O . ALA A 1 136 ? 2.845 0.677 4.426 1.00 95.69 136 ALA A O 1
ATOM 1065 N N . LEU A 1 137 ? 1.451 0.875 2.670 1.00 97.19 137 LEU A N 1
ATOM 1066 C CA . LEU A 1 137 ? 1.629 -0.490 2.180 1.00 97.19 137 LEU A CA 1
ATOM 1067 C C . LEU A 1 137 ? 3.067 -0.710 1.707 1.00 97.19 137 LEU A C 1
ATOM 1069 O O . LEU A 1 137 ? 3.696 -1.692 2.096 1.00 97.19 137 LEU A O 1
ATOM 1073 N N . GLY A 1 138 ? 3.628 0.250 0.966 1.00 95.69 138 GLY A N 1
ATOM 1074 C CA . GLY A 1 138 ? 5.034 0.238 0.571 1.00 95.69 138 GLY A CA 1
ATOM 1075 C C . GLY A 1 138 ? 5.987 0.208 1.770 1.00 95.69 138 GLY A C 1
ATOM 1076 O O . GLY A 1 138 ? 6.943 -0.565 1.796 1.00 95.69 138 GLY A O 1
ATOM 1077 N N . MET A 1 139 ? 5.707 0.990 2.817 1.00 94.81 139 MET A N 1
ATOM 1078 C CA . MET A 1 139 ? 6.494 0.960 4.054 1.00 94.81 139 MET A CA 1
ATOM 1079 C C . MET A 1 139 ? 6.408 -0.392 4.772 1.00 94.81 139 MET A C 1
ATOM 1081 O O . MET A 1 139 ? 7.447 -0.934 5.153 1.00 94.81 139 MET A O 1
ATOM 1085 N N . ALA A 1 140 ? 5.203 -0.940 4.949 1.00 96.94 140 ALA A N 1
ATOM 1086 C CA . ALA A 1 140 ? 4.993 -2.226 5.610 1.00 96.94 140 ALA A CA 1
ATOM 1087 C C . ALA A 1 140 ? 5.687 -3.371 4.853 1.00 96.94 140 ALA A C 1
ATOM 1089 O O . ALA A 1 140 ? 6.448 -4.132 5.448 1.00 96.94 140 ALA A O 1
ATOM 1090 N N . LEU A 1 141 ? 5.522 -3.436 3.528 1.00 97.38 141 LEU A N 1
ATOM 1091 C CA . LEU A 1 141 ? 6.181 -4.426 2.671 1.00 97.38 141 LEU A CA 1
ATOM 1092 C C . LEU A 1 141 ? 7.707 -4.316 2.725 1.00 97.38 141 LEU A C 1
ATOM 1094 O O . LEU A 1 141 ? 8.393 -5.329 2.855 1.00 97.38 141 LEU A O 1
ATOM 1098 N N . GLY A 1 142 ? 8.249 -3.094 2.708 1.00 94.69 142 GLY A N 1
ATOM 1099 C CA . GLY A 1 142 ? 9.687 -2.870 2.852 1.00 94.69 142 GLY A CA 1
ATOM 1100 C C . GLY A 1 142 ? 10.227 -3.350 4.204 1.00 94.69 142 GLY A C 1
ATOM 1101 O O . GLY A 1 142 ? 11.327 -3.894 4.269 1.00 94.69 142 GLY A O 1
ATOM 1102 N N . LYS A 1 143 ? 9.447 -3.213 5.286 1.00 95.50 143 LYS A N 1
ATOM 1103 C CA . LYS A 1 143 ? 9.801 -3.753 6.613 1.00 95.50 143 LYS A CA 1
ATOM 1104 C C . LYS A 1 143 ? 9.736 -5.276 6.684 1.00 95.50 143 LYS A C 1
ATOM 1106 O O . LYS A 1 143 ? 10.479 -5.863 7.463 1.00 95.50 143 LYS A O 1
ATOM 1111 N N . LEU A 1 144 ? 8.905 -5.895 5.851 1.00 96.69 144 LEU A N 1
ATOM 1112 C CA . LEU A 1 144 ? 8.806 -7.346 5.689 1.00 96.69 144 LEU A CA 1
ATOM 1113 C C . LEU A 1 144 ? 9.837 -7.917 4.696 1.00 96.69 144 LEU A C 1
ATOM 1115 O O . LEU A 1 144 ? 9.860 -9.122 4.470 1.00 96.69 144 LEU A O 1
ATOM 1119 N N . GLY A 1 145 ? 10.678 -7.076 4.082 1.00 94.62 145 GLY A N 1
ATOM 1120 C CA . GLY A 1 145 ? 11.676 -7.494 3.089 1.00 94.62 145 GLY A CA 1
ATOM 1121 C C . GLY A 1 145 ? 11.118 -7.729 1.679 1.00 94.62 145 GLY A C 1
ATOM 1122 O O . GLY A 1 145 ? 11.843 -8.176 0.794 1.00 94.62 145 GLY A O 1
ATOM 1123 N N . ARG A 1 146 ? 9.846 -7.400 1.433 1.00 95.25 146 ARG A N 1
ATOM 1124 C CA . ARG A 1 146 ? 9.177 -7.524 0.126 1.00 95.25 146 ARG A CA 1
ATOM 1125 C C . ARG A 1 146 ? 9.432 -6.274 -0.720 1.00 95.25 146 ARG A C 1
ATOM 1127 O O . ARG A 1 146 ? 8.517 -5.510 -1.017 1.00 95.25 146 ARG A O 1
ATOM 1134 N N . PHE A 1 147 ? 10.702 -6.031 -1.051 1.00 90.38 147 PHE A N 1
ATOM 1135 C CA . PHE A 1 147 ? 11.158 -4.758 -1.625 1.00 90.38 147 PHE A CA 1
ATOM 1136 C C . PHE A 1 147 ? 10.564 -4.440 -3.002 1.00 90.38 147 PHE A C 1
ATOM 1138 O O . PHE A 1 147 ? 10.154 -3.305 -3.212 1.00 90.38 147 PHE A O 1
ATOM 1145 N N . ALA A 1 148 ? 10.443 -5.426 -3.895 1.00 87.19 148 ALA A N 1
ATOM 1146 C CA . ALA A 1 148 ? 9.881 -5.208 -5.231 1.00 87.19 148 ALA A CA 1
ATOM 1147 C C . ALA A 1 148 ? 8.429 -4.692 -5.169 1.00 87.19 148 ALA A C 1
ATOM 1149 O O . ALA A 1 148 ? 8.108 -3.655 -5.743 1.00 87.19 148 ALA A O 1
ATOM 1150 N N . GLU A 1 149 ? 7.569 -5.356 -4.388 1.00 92.00 149 GLU A N 1
ATOM 1151 C CA . GLU A 1 149 ? 6.180 -4.920 -4.175 1.00 92.00 149 GLU A CA 1
ATOM 1152 C C . GLU A 1 149 ? 6.110 -3.573 -3.440 1.00 92.00 149 GLU A C 1
ATOM 1154 O O . GLU A 1 149 ? 5.248 -2.737 -3.719 1.00 92.00 149 GLU A O 1
ATOM 1159 N N . ALA A 1 150 ? 7.026 -3.343 -2.493 1.00 94.38 150 ALA A N 1
ATOM 1160 C CA . ALA A 1 150 ? 7.106 -2.070 -1.795 1.00 94.38 150 ALA A CA 1
ATOM 1161 C C . ALA A 1 150 ? 7.349 -0.916 -2.772 1.00 94.38 150 ALA A C 1
ATOM 1163 O O . ALA A 1 150 ? 6.718 0.135 -2.659 1.00 94.38 150 ALA A O 1
ATOM 1164 N N . ASP A 1 151 ? 8.241 -1.119 -3.735 1.00 92.50 151 ASP A N 1
ATOM 1165 C CA . ASP A 1 151 ? 8.664 -0.077 -4.661 1.00 92.50 151 ASP A CA 1
ATOM 1166 C C . ASP A 1 151 ? 7.568 0.252 -5.665 1.00 92.50 151 ASP A C 1
ATOM 1168 O O . ASP A 1 151 ? 7.325 1.432 -5.911 1.00 92.50 151 ASP A O 1
ATOM 1172 N N . GLU A 1 152 ? 6.803 -0.739 -6.127 1.00 92.19 152 GLU A N 1
ATOM 1173 C CA . GLU A 1 152 ? 5.594 -0.499 -6.924 1.00 92.19 152 GLU A CA 1
ATOM 1174 C C . GLU A 1 152 ? 4.605 0.427 -6.202 1.00 92.19 152 GLU A C 1
ATOM 1176 O O . GLU A 1 152 ? 4.131 1.415 -6.772 1.00 92.19 152 GLU A O 1
ATOM 1181 N N . HIS A 1 153 ? 4.327 0.169 -4.922 1.00 95.12 153 HIS A N 1
ATOM 1182 C CA . HIS A 1 153 ? 3.405 1.002 -4.153 1.00 95.12 153 HIS A CA 1
ATOM 1183 C C . HIS A 1 153 ? 3.975 2.384 -3.814 1.00 95.12 153 HIS A C 1
ATOM 1185 O O . HIS A 1 153 ? 3.235 3.368 -3.827 1.00 95.12 153 HIS A O 1
ATOM 1191 N N . ILE A 1 154 ? 5.281 2.500 -3.567 1.00 94.50 154 ILE A N 1
ATOM 1192 C CA . ILE A 1 154 ? 5.931 3.799 -3.361 1.00 94.50 154 ILE A CA 1
ATOM 1193 C C . ILE A 1 154 ? 5.895 4.642 -4.646 1.00 94.50 154 ILE A C 1
ATOM 1195 O O . ILE A 1 154 ? 5.569 5.829 -4.577 1.00 94.50 154 ILE A O 1
ATOM 1199 N N . VAL A 1 155 ? 6.158 4.044 -5.815 1.00 92.81 155 VAL A N 1
ATOM 1200 C CA . VAL A 1 155 ? 6.015 4.715 -7.119 1.00 92.81 155 VAL A CA 1
ATOM 1201 C C . VAL A 1 155 ? 4.580 5.182 -7.322 1.00 92.81 155 VAL A C 1
ATOM 1203 O O . VAL A 1 155 ? 4.347 6.331 -7.704 1.00 92.81 155 VAL A O 1
ATOM 1206 N N . HIS A 1 156 ? 3.606 4.319 -7.030 1.00 93.88 156 HIS A N 1
ATOM 1207 C CA . HIS A 1 156 ? 2.199 4.664 -7.174 1.00 93.88 156 HIS A CA 1
ATOM 1208 C C . HIS A 1 156 ? 1.809 5.844 -6.271 1.00 93.88 156 HIS A C 1
ATOM 1210 O O . HIS A 1 156 ? 1.215 6.814 -6.742 1.00 93.88 156 HIS A O 1
ATOM 1216 N N . ALA A 1 157 ? 2.230 5.828 -5.001 1.00 94.00 157 ALA A N 1
ATOM 1217 C CA . ALA A 1 157 ? 2.012 6.938 -4.077 1.00 94.00 157 ALA A CA 1
ATOM 1218 C C . ALA A 1 157 ? 2.636 8.250 -4.583 1.00 94.00 157 ALA A C 1
ATOM 1220 O O . ALA A 1 157 ? 2.005 9.303 -4.501 1.00 94.00 157 ALA A O 1
ATOM 1221 N N . ALA A 1 158 ? 3.852 8.206 -5.137 1.00 91.81 158 ALA A N 1
ATOM 1222 C CA . ALA A 1 158 ? 4.513 9.388 -5.690 1.00 91.81 158 ALA A CA 1
ATOM 1223 C C . ALA A 1 158 ? 3.763 9.960 -6.901 1.00 91.81 158 ALA A C 1
ATOM 1225 O O . ALA A 1 158 ? 3.594 11.174 -7.000 1.00 91.81 158 ALA A O 1
ATOM 1226 N N . ARG A 1 159 ? 3.258 9.097 -7.790 1.00 90.19 159 ARG A N 1
ATOM 1227 C CA . ARG A 1 159 ? 2.459 9.510 -8.956 1.00 90.19 159 ARG A CA 1
ATOM 1228 C C . ARG A 1 159 ? 1.143 10.174 -8.574 1.00 90.19 159 ARG A C 1
ATOM 1230 O O . ARG A 1 159 ? 0.711 11.100 -9.251 1.00 90.19 159 ARG A O 1
ATOM 1237 N N . LEU A 1 160 ? 0.530 9.710 -7.492 1.00 90.81 160 LEU A N 1
ATOM 1238 C CA . LEU A 1 160 ? -0.670 10.316 -6.921 1.00 90.81 160 LEU A CA 1
ATOM 1239 C C . LEU A 1 160 ? -0.371 11.592 -6.105 1.00 90.81 160 LEU A C 1
ATOM 1241 O O . LEU A 1 160 ? -1.297 12.238 -5.626 1.00 90.81 160 LEU A O 1
ATOM 1245 N N . GLY A 1 161 ? 0.902 11.981 -5.969 1.00 86.31 161 GLY A N 1
ATOM 1246 C CA . GLY A 1 161 ? 1.314 13.243 -5.354 1.00 86.31 161 GLY A CA 1
ATOM 1247 C C . GLY A 1 161 ? 1.715 13.155 -3.881 1.00 86.31 161 GLY A C 1
ATOM 1248 O O . GLY A 1 161 ? 1.795 14.193 -3.224 1.00 86.31 161 GLY A O 1
ATOM 1249 N N . HIS A 1 162 ? 1.995 11.964 -3.336 1.00 86.88 162 HIS A N 1
ATOM 1250 C CA . HIS A 1 162 ? 2.433 11.848 -1.944 1.00 86.88 162 HIS A CA 1
ATOM 1251 C C . HIS A 1 162 ? 3.818 12.497 -1.737 1.00 86.88 162 HIS A C 1
ATOM 1253 O O . HIS A 1 162 ? 4.813 12.021 -2.298 1.00 86.88 162 HIS A O 1
ATOM 1259 N N . PRO A 1 163 ? 3.940 13.527 -0.878 1.00 82.00 163 PRO A N 1
ATOM 1260 C CA . PRO A 1 163 ? 5.174 14.304 -0.749 1.00 82.00 163 PRO A CA 1
ATOM 1261 C C . PRO A 1 163 ? 6.344 13.479 -0.197 1.00 82.00 163 PRO A C 1
ATOM 1263 O O . PRO A 1 163 ? 7.494 13.673 -0.591 1.00 82.00 163 PRO A O 1
ATOM 1266 N N . GLN A 1 164 ? 6.066 12.520 0.690 1.00 84.75 164 GLN A N 1
ATOM 1267 C CA . GLN A 1 164 ? 7.112 11.697 1.297 1.00 84.75 164 GLN A CA 1
ATOM 1268 C C . GLN A 1 164 ? 7.545 10.534 0.393 1.00 84.75 164 GLN A C 1
ATOM 1270 O O . GLN A 1 164 ? 8.658 10.031 0.549 1.00 84.75 164 GLN A O 1
ATOM 1275 N N . ALA A 1 165 ? 6.712 10.121 -0.570 1.00 88.50 165 ALA A N 1
ATOM 1276 C CA . ALA A 1 165 ? 7.037 9.002 -1.452 1.00 88.50 165 ALA A CA 1
ATOM 1277 C C . ALA A 1 165 ? 8.268 9.326 -2.308 1.00 88.50 165 ALA A C 1
ATOM 1279 O O . ALA A 1 165 ? 9.205 8.534 -2.341 1.00 88.50 165 ALA A O 1
ATOM 1280 N N . ALA A 1 166 ? 8.348 10.538 -2.869 1.00 85.62 166 ALA A N 1
ATOM 1281 C CA . ALA A 1 166 ? 9.518 10.991 -3.624 1.00 85.62 166 ALA A CA 1
ATOM 1282 C C . ALA A 1 166 ? 10.812 10.999 -2.783 1.00 85.62 166 ALA A C 1
ATOM 1284 O O . ALA A 1 166 ? 11.889 10.658 -3.271 1.00 85.62 166 ALA A O 1
ATOM 1285 N N . ILE A 1 167 ? 10.720 11.335 -1.492 1.00 85.50 167 ILE A N 1
ATOM 1286 C CA . ILE A 1 167 ? 11.869 11.287 -0.576 1.00 85.50 167 ILE A CA 1
ATOM 1287 C C . ILE A 1 167 ? 12.316 9.838 -0.357 1.00 85.50 167 ILE A C 1
ATOM 1289 O O . ILE A 1 167 ? 13.515 9.557 -0.380 1.00 85.50 167 ILE A O 1
ATOM 1293 N N . THR A 1 168 ? 11.370 8.920 -0.149 1.00 87.25 168 THR A N 1
ATOM 1294 C CA . THR A 1 168 ? 11.656 7.485 -0.006 1.00 87.25 168 THR A CA 1
ATOM 1295 C C . THR A 1 168 ? 12.296 6.923 -1.272 1.00 87.25 168 THR A C 1
ATOM 1297 O O . THR A 1 168 ? 13.300 6.220 -1.175 1.00 87.25 168 THR A O 1
ATOM 1300 N N . MET A 1 169 ? 11.779 7.291 -2.446 1.00 89.19 169 MET A N 1
ATOM 1301 C CA . MET A 1 169 ? 12.334 6.908 -3.745 1.00 89.19 169 MET A CA 1
ATOM 1302 C C . MET A 1 169 ? 13.781 7.364 -3.893 1.00 89.19 169 MET A C 1
ATOM 1304 O O . MET A 1 169 ? 14.664 6.542 -4.113 1.00 89.19 169 MET A O 1
ATOM 1308 N N . ARG A 1 170 ? 14.051 8.650 -3.640 1.00 85.94 170 ARG A N 1
ATOM 1309 C CA . ARG A 1 170 ? 15.408 9.209 -3.673 1.00 85.94 170 ARG A CA 1
ATOM 1310 C C . ARG A 1 170 ? 16.361 8.462 -2.740 1.00 85.94 170 ARG A C 1
ATOM 1312 O O . ARG A 1 170 ? 17.452 8.086 -3.149 1.00 85.94 170 ARG A O 1
ATOM 1319 N N . ARG A 1 171 ? 15.952 8.226 -1.488 1.00 84.69 171 ARG A N 1
ATOM 1320 C CA . ARG A 1 171 ? 16.783 7.531 -0.487 1.00 84.69 171 ARG A CA 1
ATOM 1321 C C . ARG A 1 171 ? 17.107 6.091 -0.877 1.00 84.69 171 ARG A C 1
ATOM 1323 O O . ARG A 1 171 ? 18.145 5.587 -0.468 1.00 84.69 171 ARG A O 1
ATOM 1330 N N . ARG A 1 172 ? 16.215 5.438 -1.622 1.00 84.88 172 ARG A N 1
ATOM 1331 C CA . ARG A 1 172 ? 16.361 4.048 -2.068 1.00 84.88 172 ARG A CA 1
ATOM 1332 C C . ARG A 1 172 ? 16.893 3.927 -3.500 1.00 84.88 172 ARG A C 1
ATOM 1334 O O . ARG A 1 172 ? 17.008 2.812 -3.989 1.00 84.88 172 ARG A O 1
ATOM 1341 N N . GLY A 1 173 ? 17.210 5.045 -4.163 1.00 86.06 173 GLY A N 1
ATOM 1342 C CA . GLY A 1 173 ? 17.671 5.049 -5.553 1.00 86.06 173 GLY A CA 1
ATOM 1343 C C . GLY A 1 173 ? 16.625 4.524 -6.538 1.00 86.06 173 GLY A C 1
ATOM 1344 O O . GLY A 1 173 ? 16.987 3.855 -7.500 1.00 86.06 173 GLY A O 1
ATOM 1345 N N . ILE A 1 174 ? 15.342 4.783 -6.272 1.00 87.19 174 ILE A N 1
ATOM 1346 C CA . ILE A 1 174 ? 14.215 4.351 -7.103 1.00 87.19 174 ILE A CA 1
ATOM 1347 C C . ILE A 1 174 ? 13.821 5.500 -8.030 1.00 87.19 174 ILE A C 1
ATOM 1349 O O . ILE A 1 174 ? 13.426 6.572 -7.573 1.00 87.19 174 ILE A O 1
ATOM 1353 N N . ASP A 1 175 ? 13.882 5.242 -9.324 1.00 86.06 175 ASP A N 1
ATOM 1354 C CA . ASP A 1 175 ? 13.233 6.017 -10.373 1.00 86.06 175 ASP A CA 1
ATOM 1355 C C . ASP A 1 175 ? 11.983 5.289 -10.855 1.00 86.06 175 ASP A C 1
ATOM 1357 O O . ASP A 1 175 ? 11.686 4.180 -10.412 1.00 86.06 175 ASP A O 1
ATOM 1361 N N . TYR A 1 176 ? 11.224 5.900 -11.759 1.00 87.19 176 TYR A N 1
ATOM 1362 C CA . TYR A 1 176 ? 10.146 5.182 -12.423 1.00 87.19 176 TYR A CA 1
ATOM 1363 C C . TYR A 1 176 ? 10.013 5.564 -13.884 1.00 87.19 176 TYR A C 1
ATOM 1365 O O . TYR A 1 176 ? 10.295 6.691 -14.295 1.00 87.19 176 TYR A O 1
ATOM 1373 N N . CYS A 1 177 ? 9.564 4.597 -14.670 1.00 83.50 177 CYS A N 1
ATOM 1374 C CA . CYS A 1 177 ? 9.298 4.789 -16.083 1.00 83.50 177 CYS A CA 1
ATOM 1375 C C . CYS A 1 177 ? 7.989 5.559 -16.290 1.00 83.50 177 CYS A C 1
ATOM 1377 O O . CYS A 1 177 ? 6.980 5.275 -15.638 1.00 83.50 177 CYS A O 1
ATOM 1379 N N . ARG A 1 178 ? 7.970 6.523 -17.205 1.00 82.88 178 ARG A N 1
ATOM 1380 C CA . ARG A 1 178 ? 6.786 7.340 -17.478 1.00 82.88 178 ARG A CA 1
ATOM 1381 C C . ARG A 1 178 ? 5.672 6.542 -18.141 1.00 82.88 178 ARG A C 1
ATOM 1383 O O . ARG A 1 178 ? 4.513 6.838 -17.899 1.00 82.88 178 ARG A O 1
ATOM 1390 N N . GLU A 1 179 ? 6.027 5.562 -18.953 1.00 80.56 179 GLU A N 1
ATOM 1391 C CA . GLU A 1 179 ? 5.120 4.802 -19.804 1.00 80.56 179 GLU A CA 1
ATOM 1392 C C . GLU A 1 179 ? 4.604 3.577 -19.043 1.00 80.56 179 GLU A C 1
ATOM 1394 O O . GLU A 1 179 ? 3.401 3.356 -18.942 1.00 80.56 179 GLU A O 1
ATOM 1399 N N . CYS A 1 180 ? 5.521 2.812 -18.439 1.00 79.50 180 CYS A N 1
ATOM 1400 C CA . CYS A 1 180 ? 5.195 1.571 -17.731 1.00 79.50 180 CYS A CA 1
ATOM 1401 C C . CYS A 1 180 ? 4.852 1.804 -16.240 1.00 79.50 180 CYS A C 1
ATOM 1403 O O . CYS A 1 180 ? 4.277 0.932 -15.593 1.00 79.50 180 CYS A O 1
ATOM 1405 N N . HIS A 1 181 ? 5.226 2.958 -15.668 1.00 85.19 181 HIS A N 1
ATOM 1406 C CA . HIS A 1 181 ? 5.048 3.313 -14.249 1.00 85.19 181 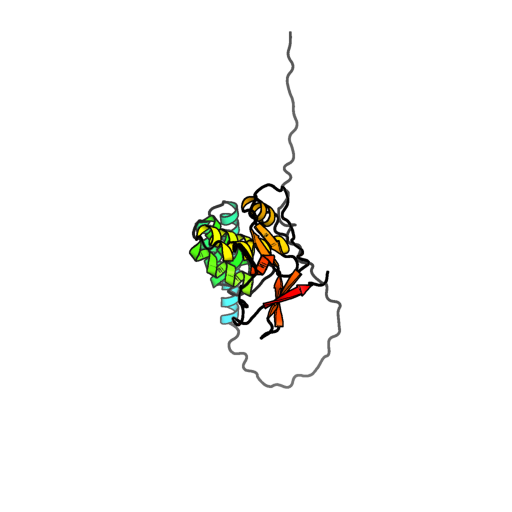HIS A CA 1
ATOM 1407 C C . HIS A 1 181 ? 5.657 2.346 -13.227 1.00 85.19 181 HIS A C 1
ATOM 1409 O O . HIS A 1 181 ? 5.305 2.401 -12.049 1.00 85.19 181 HIS A O 1
ATOM 1415 N N . ARG A 1 182 ? 6.575 1.478 -13.656 1.00 84.56 182 ARG A N 1
ATOM 1416 C CA . ARG A 1 182 ? 7.302 0.566 -12.770 1.00 84.56 182 ARG A CA 1
ATOM 1417 C C . ARG A 1 182 ? 8.540 1.232 -12.179 1.00 84.56 182 ARG A C 1
ATOM 1419 O O . ARG A 1 182 ? 9.106 2.119 -12.833 1.00 84.56 182 ARG A O 1
ATOM 1426 N N . PRO A 1 183 ? 8.958 0.801 -10.97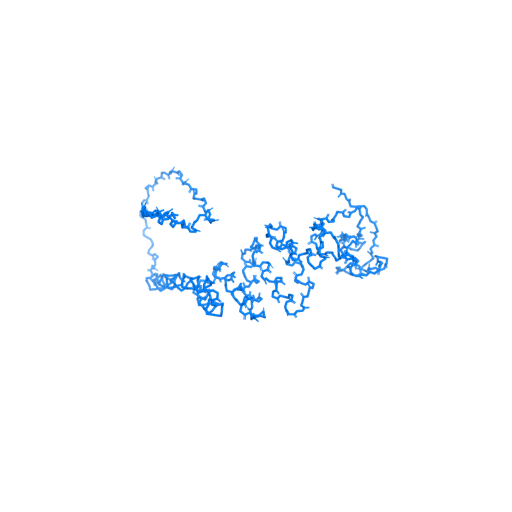5 1.00 86.50 183 PRO A N 1
ATOM 1427 C CA . PRO A 1 183 ? 10.221 1.221 -10.393 1.00 86.50 183 PRO A CA 1
ATOM 1428 C C . PRO A 1 183 ? 11.400 0.788 -11.272 1.00 86.50 183 PRO A C 1
ATOM 1430 O O . PRO A 1 183 ? 11.371 -0.271 -11.894 1.00 86.50 183 PRO A O 1
ATOM 1433 N N . VAL A 1 184 ? 12.436 1.619 -11.305 1.00 84.12 184 VAL A N 1
ATOM 1434 C CA . VAL A 1 184 ? 13.731 1.341 -11.930 1.00 84.12 184 VAL A CA 1
ATOM 1435 C C . VAL A 1 184 ? 14.808 1.720 -10.922 1.00 84.12 184 VAL A C 1
ATOM 1437 O O . VAL A 1 184 ? 14.797 2.836 -10.401 1.00 84.12 184 VAL A O 1
ATOM 1440 N N . HIS A 1 185 ? 15.725 0.805 -10.622 1.00 82.25 185 HIS A N 1
ATOM 1441 C CA . HIS A 1 185 ? 16.793 1.057 -9.661 1.00 82.25 185 HIS A CA 1
ATOM 1442 C C . HIS A 1 185 ? 18.004 1.692 -10.331 1.00 82.25 185 HIS A C 1
ATOM 1444 O O . HIS A 1 185 ? 18.400 1.330 -11.438 1.00 82.25 185 HIS A O 1
ATOM 1450 N N . ARG A 1 186 ? 18.608 2.658 -9.644 1.00 72.44 186 ARG A N 1
ATOM 1451 C CA . ARG A 1 186 ? 19.861 3.267 -10.083 1.00 72.44 186 ARG A CA 1
ATOM 1452 C C . ARG A 1 186 ? 21.046 2.436 -9.633 1.00 72.44 186 ARG A C 1
ATOM 1454 O O . ARG A 1 186 ? 21.105 1.999 -8.487 1.00 72.44 186 ARG A O 1
ATOM 1461 N N . THR A 1 187 ? 22.041 2.353 -10.502 1.00 66.12 187 THR A N 1
ATOM 1462 C CA . THR A 1 187 ? 23.364 1.818 -10.174 1.00 66.12 187 THR A CA 1
ATOM 1463 C C . THR A 1 187 ? 24.194 2.796 -9.332 1.00 66.12 187 THR A C 1
ATOM 1465 O O . THR A 1 187 ? 25.026 2.359 -8.543 1.00 66.12 187 THR A O 1
ATOM 1468 N N . GLU A 1 188 ? 23.934 4.110 -9.431 1.00 57.28 188 GLU A N 1
ATOM 1469 C CA . GLU A 1 188 ? 24.647 5.156 -8.683 1.00 57.28 188 GLU A CA 1
ATOM 1470 C C . GLU A 1 188 ? 23.692 6.063 -7.868 1.00 57.28 188 GLU A C 1
ATOM 1472 O O . GLU A 1 188 ? 22.837 6.760 -8.433 1.00 57.28 188 GLU A O 1
ATOM 1477 N N . PRO A 1 189 ? 23.821 6.106 -6.528 1.00 52.47 189 PRO A N 1
ATOM 1478 C CA . PRO A 1 189 ? 22.973 6.923 -5.664 1.00 52.47 189 PRO A CA 1
ATOM 1479 C C . PRO A 1 189 ? 23.549 8.340 -5.510 1.00 52.47 189 PRO A C 1
ATOM 1481 O O . PRO A 1 189 ? 24.334 8.585 -4.597 1.00 52.47 189 PRO A O 1
ATOM 1484 N N . ALA A 1 190 ? 23.186 9.293 -6.381 1.00 51.09 190 ALA A N 1
ATOM 1485 C CA . ALA A 1 190 ? 23.722 10.658 -6.235 1.00 51.09 190 ALA A CA 1
ATOM 1486 C C . ALA A 1 190 ? 22.863 11.851 -6.701 1.00 51.09 190 ALA A C 1
ATOM 1488 O O . ALA A 1 190 ? 23.296 12.982 -6.482 1.00 51.09 190 ALA A O 1
ATOM 1489 N N . SER A 1 191 ? 21.669 11.698 -7.298 1.00 59.53 191 SER A N 1
ATOM 1490 C CA . SER A 1 191 ? 20.878 12.898 -7.651 1.00 59.53 191 SER A CA 1
ATOM 1491 C C . SER A 1 191 ? 19.931 13.350 -6.542 1.00 59.53 191 SER A C 1
ATOM 1493 O O . SER A 1 191 ? 19.353 12.553 -5.803 1.00 59.53 191 SER A O 1
ATOM 1495 N N . VAL A 1 192 ? 19.719 14.666 -6.483 1.00 63.31 192 VAL A N 1
ATOM 1496 C CA . VAL A 1 192 ? 18.791 15.319 -5.550 1.00 63.31 192 VAL A CA 1
ATOM 1497 C C . VAL A 1 192 ? 17.327 15.152 -5.981 1.00 63.31 192 VAL A C 1
ATOM 1499 O O . VAL A 1 192 ? 16.437 15.423 -5.187 1.00 63.31 192 VAL A O 1
ATOM 1502 N N . ASP A 1 193 ? 17.040 14.639 -7.177 1.00 68.88 193 ASP A N 1
ATOM 1503 C CA . ASP A 1 193 ? 15.671 14.486 -7.696 1.00 68.88 193 ASP A CA 1
ATOM 1504 C C . ASP A 1 193 ? 15.317 13.038 -8.048 1.00 68.88 193 ASP A C 1
ATOM 1506 O O . ASP A 1 193 ? 16.204 12.233 -8.328 1.00 68.88 193 ASP A O 1
ATOM 1510 N N . VAL A 1 194 ? 14.019 12.711 -8.009 1.00 73.88 194 VAL A N 1
ATOM 1511 C CA . VAL A 1 194 ? 13.474 11.459 -8.565 1.00 73.88 194 VAL A CA 1
ATOM 1512 C C . VAL A 1 194 ? 13.393 11.634 -10.075 1.00 73.88 194 VAL A C 1
ATOM 1514 O O . VAL A 1 194 ? 12.761 12.586 -10.537 1.00 73.88 194 VAL A O 1
ATOM 1517 N N . ASN A 1 195 ? 14.005 10.733 -10.843 1.00 76.31 195 ASN A N 1
ATOM 1518 C CA . ASN A 1 195 ? 13.951 10.831 -12.292 1.00 76.31 195 ASN A CA 1
ATOM 1519 C C . ASN A 1 195 ? 12.724 10.086 -12.807 1.00 76.31 195 ASN A C 1
ATOM 1521 O O . ASN A 1 195 ? 12.468 8.931 -12.461 1.00 76.31 195 ASN A O 1
ATOM 1525 N N . VAL A 1 196 ? 11.986 10.758 -13.683 1.00 82.25 196 VAL A N 1
ATOM 1526 C CA . VAL A 1 196 ? 10.992 10.110 -14.530 1.00 82.25 196 VAL A CA 1
ATOM 1527 C C . VAL A 1 196 ? 11.712 9.683 -15.801 1.00 82.25 196 VAL A C 1
ATOM 1529 O O . VAL A 1 196 ? 12.136 10.526 -16.593 1.00 82.25 196 VAL A O 1
ATOM 1532 N N . ILE A 1 197 ? 11.901 8.379 -15.969 1.00 80.19 197 ILE A N 1
ATOM 1533 C CA . ILE A 1 197 ? 12.581 7.816 -17.133 1.00 80.19 197 ILE A CA 1
ATOM 1534 C C . ILE A 1 197 ? 11.570 7.730 -18.274 1.00 80.19 197 ILE A C 1
ATOM 1536 O O . ILE A 1 197 ? 10.542 7.082 -18.125 1.00 80.19 197 ILE A O 1
ATOM 1540 N N . SER A 1 198 ? 11.878 8.344 -19.413 1.00 79.12 198 SER A N 1
ATOM 1541 C CA . SER A 1 198 ? 11.143 8.155 -20.671 1.00 79.12 198 SER A CA 1
ATOM 1542 C C . SER A 1 198 ? 12.059 7.431 -21.662 1.00 79.12 198 SER A C 1
ATOM 1544 O O . SER A 1 198 ? 12.893 8.078 -22.311 1.00 79.12 198 SER A O 1
ATOM 1546 N N . PRO A 1 199 ? 12.002 6.089 -21.735 1.00 76.00 199 PRO A N 1
ATOM 1547 C CA . PRO A 1 199 ? 12.817 5.316 -22.647 1.00 76.00 199 PRO A CA 1
ATOM 1548 C C . PRO A 1 199 ? 12.340 5.539 -24.081 1.00 76.00 199 PRO A C 1
ATOM 1550 O O . PRO A 1 199 ? 11.160 5.448 -24.387 1.00 76.00 199 PRO A O 1
ATOM 1553 N N . LYS A 1 200 ? 13.292 5.788 -24.982 1.00 79.88 200 LYS A N 1
ATOM 1554 C CA . LYS A 1 200 ? 13.022 5.920 -26.425 1.00 79.88 200 LYS A CA 1
ATOM 1555 C C . LYS A 1 200 ? 12.819 4.572 -27.120 1.00 79.88 200 LYS A C 1
ATOM 1557 O O . LYS A 1 200 ? 12.399 4.530 -28.268 1.00 79.88 200 LYS A O 1
ATOM 1562 N N . VAL A 1 201 ? 13.192 3.486 -26.446 1.00 80.06 201 VAL A N 1
ATOM 1563 C CA . VAL A 1 201 ? 13.255 2.140 -27.011 1.00 80.06 201 VAL A CA 1
ATOM 1564 C C . VAL A 1 201 ? 12.557 1.171 -26.064 1.00 80.06 201 VAL A C 1
ATOM 1566 O O . VAL A 1 201 ? 12.755 1.210 -24.843 1.00 80.06 201 VAL A O 1
ATOM 1569 N N . GLY A 1 202 ? 11.740 0.307 -26.648 1.00 84.31 202 GLY A N 1
ATOM 1570 C CA . GLY A 1 202 ? 11.022 -0.773 -25.995 1.00 84.31 202 GLY A CA 1
ATOM 1571 C C . GLY A 1 202 ? 11.310 -2.108 -26.671 1.00 84.31 202 GLY A C 1
ATOM 1572 O O . GLY A 1 202 ? 12.036 -2.196 -27.659 1.00 84.31 202 GLY A O 1
ATOM 1573 N N . MET A 1 203 ? 10.730 -3.154 -26.112 1.00 86.94 203 MET A N 1
ATOM 1574 C CA . MET A 1 203 ? 10.750 -4.514 -26.619 1.00 86.94 203 MET A CA 1
ATOM 1575 C C . MET A 1 203 ? 9.303 -4.977 -26.760 1.00 86.94 203 MET A C 1
ATOM 1577 O O . MET A 1 203 ? 8.576 -4.989 -25.768 1.00 86.94 203 MET A O 1
ATOM 1581 N N . GLN A 1 204 ? 8.885 -5.350 -27.964 1.00 88.94 204 GLN A N 1
ATOM 1582 C CA . GLN A 1 204 ? 7.560 -5.909 -28.224 1.00 88.94 204 GLN A CA 1
ATOM 1583 C C . GLN A 1 204 ? 7.636 -7.426 -28.320 1.00 88.94 204 GLN A C 1
ATOM 1585 O O . GLN A 1 204 ? 8.533 -7.963 -28.969 1.00 88.94 204 GLN A O 1
ATOM 1590 N N . CYS A 1 205 ? 6.693 -8.125 -27.696 1.00 89.94 205 CYS A N 1
ATOM 1591 C CA . CYS A 1 205 ? 6.573 -9.562 -27.860 1.00 89.94 205 CYS A CA 1
ATOM 1592 C C . CYS A 1 205 ? 5.924 -9.916 -29.193 1.00 89.94 205 CYS A C 1
ATOM 1594 O O . CYS A 1 205 ? 4.800 -9.508 -29.461 1.00 89.94 205 CYS A O 1
ATOM 1596 N N . THR A 1 206 ? 6.585 -10.768 -29.973 1.00 91.50 206 THR A N 1
ATOM 1597 C CA . THR A 1 206 ? 6.080 -11.238 -31.274 1.00 91.50 206 THR A CA 1
ATOM 1598 C C . THR A 1 206 ? 4.889 -12.194 -31.160 1.00 91.50 206 THR A C 1
ATOM 1600 O O . THR A 1 206 ? 4.195 -12.429 -32.144 1.00 91.50 206 THR A O 1
ATOM 1603 N N . ALA A 1 207 ? 4.647 -12.763 -29.973 1.00 92.94 207 ALA A N 1
ATOM 1604 C CA . ALA A 1 207 ? 3.586 -13.744 -29.740 1.00 92.94 207 ALA A CA 1
ATOM 1605 C C . ALA A 1 207 ? 2.305 -13.152 -29.127 1.00 92.94 207 ALA A C 1
ATOM 1607 O O . ALA A 1 207 ? 1.228 -13.710 -29.323 1.00 92.94 207 ALA A O 1
ATOM 1608 N N . CYS A 1 208 ? 2.406 -12.079 -28.337 1.00 92.19 208 CYS A N 1
ATOM 1609 C CA . CYS A 1 208 ? 1.259 -11.496 -27.627 1.00 92.19 208 CYS A CA 1
ATOM 1610 C C . CYS A 1 208 ? 1.141 -9.972 -27.751 1.00 92.19 208 CYS A C 1
ATOM 1612 O O . CYS A 1 208 ? 0.297 -9.390 -27.073 1.00 92.19 208 CYS A O 1
ATOM 1614 N N . ASP A 1 209 ? 1.989 -9.345 -28.572 1.00 86.62 209 ASP A N 1
ATOM 1615 C CA . ASP A 1 209 ? 2.056 -7.900 -28.826 1.00 86.62 209 ASP A CA 1
ATOM 1616 C C . ASP A 1 209 ? 2.286 -7.020 -27.586 1.00 86.62 209 ASP A C 1
ATOM 1618 O O . ASP A 1 209 ? 2.203 -5.796 -27.664 1.00 86.62 209 ASP A O 1
ATOM 1622 N N . GLU A 1 210 ? 2.619 -7.621 -26.441 1.00 85.62 210 GLU A N 1
ATOM 1623 C CA . GLU A 1 210 ? 2.925 -6.898 -25.210 1.00 85.62 210 GLU A CA 1
ATOM 1624 C C . GLU A 1 210 ? 4.209 -6.077 -25.378 1.00 85.62 210 GLU A C 1
ATOM 1626 O O . GLU A 1 210 ? 5.232 -6.600 -25.828 1.00 85.62 210 GLU A O 1
ATOM 1631 N N . VAL A 1 211 ? 4.167 -4.804 -24.986 1.00 83.56 211 VAL A N 1
ATOM 1632 C CA . VAL A 1 211 ? 5.300 -3.880 -25.091 1.00 83.56 211 VAL A CA 1
ATOM 1633 C C . VAL A 1 211 ? 5.906 -3.640 -23.714 1.00 83.56 211 VAL A C 1
ATOM 1635 O O . VAL A 1 211 ? 5.228 -3.227 -22.775 1.00 83.56 211 VAL A O 1
ATOM 1638 N N . PHE A 1 212 ? 7.215 -3.841 -23.606 1.00 81.50 212 PHE A N 1
ATOM 1639 C CA . PHE A 1 212 ? 7.992 -3.583 -22.403 1.00 81.50 212 PHE A CA 1
ATOM 1640 C C . PHE A 1 212 ? 9.011 -2.481 -22.662 1.00 81.50 212 PHE A C 1
ATOM 1642 O O . PHE A 1 212 ? 9.817 -2.560 -23.585 1.00 81.50 212 PHE A O 1
ATOM 1649 N N . CYS A 1 213 ? 9.046 -1.461 -21.814 1.00 82.94 213 CYS A N 1
ATOM 1650 C CA . CYS A 1 213 ? 10.156 -0.514 -21.826 1.00 82.94 213 CYS A CA 1
ATOM 1651 C C . CYS A 1 213 ? 11.452 -1.235 -21.435 1.00 82.94 213 CYS A C 1
ATOM 1653 O O . CYS A 1 213 ? 11.459 -1.955 -20.437 1.00 82.94 213 CYS A O 1
ATOM 1655 N N . VAL A 1 214 ? 12.553 -0.995 -22.156 1.00 79.88 214 VAL A N 1
ATOM 1656 C CA . VAL A 1 214 ? 13.837 -1.678 -21.905 1.00 79.88 214 VAL A CA 1
ATOM 1657 C C . VAL A 1 214 ? 14.287 -1.583 -20.433 1.00 79.88 214 VAL A C 1
ATOM 1659 O O . VAL A 1 214 ? 14.566 -2.630 -19.856 1.00 79.88 214 VAL A O 1
ATOM 1662 N N . PRO A 1 215 ? 14.262 -0.413 -19.755 1.00 76.62 215 PRO A N 1
ATOM 1663 C CA . PRO A 1 215 ? 14.625 -0.339 -18.335 1.00 76.62 215 PRO A CA 1
ATOM 1664 C C . PRO A 1 215 ? 13.702 -1.156 -17.417 1.00 76.62 215 PRO A C 1
ATOM 1666 O O . PRO A 1 215 ? 14.166 -1.748 -16.450 1.00 76.62 215 PRO A O 1
ATOM 1669 N N . CYS A 1 216 ? 12.401 -1.224 -17.732 1.00 75.25 216 CYS A N 1
ATOM 1670 C CA . CYS A 1 216 ? 11.432 -2.011 -16.957 1.00 75.25 216 CYS A CA 1
ATOM 1671 C C . CYS A 1 216 ? 11.580 -3.522 -17.211 1.00 75.25 216 CYS A C 1
ATOM 1673 O O . CYS A 1 216 ? 11.213 -4.319 -16.354 1.00 75.25 216 CYS A O 1
ATOM 1675 N N . LEU A 1 217 ? 12.044 -3.910 -18.405 1.00 77.81 217 LEU A N 1
ATOM 1676 C CA . LEU A 1 217 ? 12.241 -5.303 -18.806 1.00 77.81 217 LEU A CA 1
ATOM 1677 C C . LEU A 1 217 ? 13.521 -5.886 -18.209 1.00 77.81 217 LEU A C 1
ATOM 1679 O O . LEU A 1 217 ? 13.521 -7.024 -17.753 1.00 77.81 217 LEU A O 1
ATOM 1683 N N . ILE A 1 218 ? 14.601 -5.108 -18.251 1.00 73.06 218 ILE A N 1
ATOM 1684 C CA . ILE A 1 218 ? 15.908 -5.511 -17.740 1.00 73.06 218 ILE A CA 1
ATOM 1685 C C . ILE A 1 218 ? 15.863 -5.625 -16.209 1.00 73.06 218 ILE A C 1
ATOM 1687 O O . ILE A 1 218 ? 16.408 -6.578 -15.659 1.00 73.06 218 ILE A O 1
ATOM 1691 N N . GLY A 1 219 ? 15.197 -4.693 -15.516 1.00 67.88 219 GLY A N 1
ATOM 1692 C CA . GLY A 1 219 ? 15.256 -4.635 -14.054 1.00 67.88 219 GLY A CA 1
ATOM 1693 C C . GLY A 1 219 ? 16.710 -4.511 -13.586 1.00 67.88 219 GLY A C 1
ATOM 1694 O O . GLY A 1 219 ? 17.404 -3.592 -14.015 1.00 67.88 219 GLY A O 1
ATOM 1695 N N . ASP A 1 220 ? 17.162 -5.467 -12.770 1.00 55.25 220 ASP A N 1
ATOM 1696 C CA . ASP A 1 220 ? 18.553 -5.579 -12.296 1.00 55.25 220 ASP A CA 1
ATOM 1697 C C . ASP A 1 220 ? 19.464 -6.409 -13.229 1.00 55.25 220 ASP A C 1
ATOM 1699 O O . ASP A 1 220 ? 20.619 -6.664 -12.893 1.00 55.25 220 ASP A O 1
ATOM 1703 N N . ALA A 1 221 ? 18.967 -6.904 -14.368 1.00 60.19 221 ALA A N 1
ATOM 1704 C CA . ALA A 1 221 ? 19.782 -7.691 -15.291 1.00 60.19 221 ALA A CA 1
ATOM 1705 C C . ALA A 1 221 ? 20.825 -6.819 -16.017 1.00 60.19 221 ALA A C 1
ATOM 1707 O O . ALA A 1 221 ? 20.616 -5.640 -16.276 1.00 60.19 221 ALA A O 1
ATOM 1708 N N . ASP A 1 222 ? 21.947 -7.408 -16.426 1.00 58.62 222 ASP A N 1
ATOM 1709 C CA . ASP A 1 222 ? 23.000 -6.650 -17.121 1.00 58.62 222 ASP A CA 1
ATOM 1710 C C . ASP A 1 222 ? 22.672 -6.370 -18.605 1.00 58.62 222 ASP A C 1
ATOM 1712 O O . ASP A 1 222 ? 23.345 -5.568 -19.255 1.00 58.62 222 ASP A O 1
ATOM 1716 N N . SER A 1 223 ? 21.654 -7.025 -19.189 1.00 65.19 223 SER A N 1
ATOM 1717 C CA . SER A 1 223 ? 21.270 -6.806 -20.592 1.00 65.19 223 SER A CA 1
ATOM 1718 C C . SER A 1 223 ? 19.823 -7.206 -20.912 1.00 65.19 223 SER A C 1
ATOM 1720 O O . SER A 1 223 ? 19.280 -8.126 -20.307 1.00 65.19 223 SER A O 1
ATOM 1722 N N . ALA A 1 224 ? 19.219 -6.559 -21.918 1.00 65.56 224 ALA A N 1
ATOM 1723 C CA . ALA A 1 224 ? 17.905 -6.942 -22.462 1.00 65.56 224 ALA A CA 1
ATOM 1724 C C . ALA A 1 224 ? 17.968 -8.087 -23.484 1.00 65.56 224 ALA A C 1
ATOM 1726 O O . ALA A 1 224 ? 16.929 -8.608 -23.891 1.00 65.56 224 ALA A O 1
ATOM 1727 N N . PHE A 1 225 ? 19.163 -8.449 -23.953 1.00 64.75 225 PHE A N 1
ATOM 1728 C CA . PHE A 1 225 ? 19.316 -9.468 -24.981 1.00 64.75 225 PHE A CA 1
ATOM 1729 C C . PHE A 1 225 ? 19.070 -10.845 -24.348 1.00 64.75 225 PHE A C 1
ATOM 1731 O O . PHE A 1 225 ? 19.743 -11.215 -23.391 1.00 64.75 225 PHE A O 1
ATOM 1738 N N . ASN A 1 226 ? 18.097 -11.588 -24.885 1.00 73.38 226 ASN A N 1
ATOM 1739 C CA . ASN A 1 226 ? 17.608 -12.893 -24.401 1.00 73.38 226 ASN A CA 1
ATOM 1740 C C . ASN A 1 226 ? 16.673 -12.876 -23.179 1.00 73.38 226 ASN A C 1
ATOM 1742 O O . ASN A 1 226 ? 16.447 -13.929 -22.582 1.00 73.38 226 ASN A O 1
ATOM 1746 N N . VAL A 1 227 ? 16.085 -11.733 -22.813 1.00 80.31 227 VAL A N 1
ATOM 1747 C CA . VAL A 1 227 ? 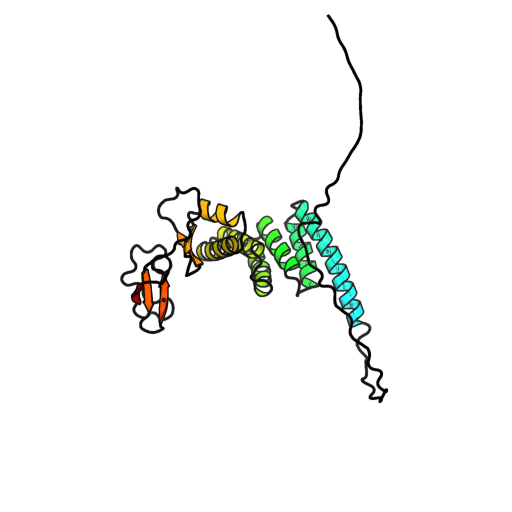14.985 -11.735 -21.834 1.00 80.31 227 VAL A CA 1
ATOM 1748 C C . VAL A 1 227 ? 13.708 -12.222 -22.539 1.00 80.31 227 VAL A C 1
ATOM 1750 O O . VAL A 1 227 ? 13.311 -11.612 -23.533 1.00 80.31 227 VAL A O 1
ATOM 1753 N N . PRO A 1 228 ? 13.059 -13.312 -22.087 1.00 86.56 228 PRO A N 1
ATOM 1754 C CA . PRO A 1 228 ? 11.800 -13.754 -22.674 1.00 86.56 228 PRO A CA 1
ATOM 1755 C C . PRO A 1 228 ? 10.659 -12.820 -22.259 1.00 86.56 228 PRO A C 1
ATOM 1757 O O . PRO A 1 228 ? 10.715 -12.147 -21.228 1.00 86.56 228 PRO A O 1
ATOM 1760 N N . CYS A 1 229 ? 9.582 -12.805 -23.039 1.00 84.56 229 CYS A N 1
ATOM 1761 C CA . CYS A 1 229 ? 8.380 -12.057 -22.697 1.00 84.56 229 CYS A CA 1
ATOM 1762 C C . CYS A 1 229 ? 7.869 -12.453 -21.304 1.00 84.56 229 CYS A C 1
ATOM 1764 O O . CYS A 1 229 ? 7.512 -13.608 -21.070 1.00 84.56 229 CYS A O 1
ATOM 1766 N N . LEU A 1 230 ? 7.750 -11.478 -20.398 1.00 82.75 230 LEU A N 1
ATOM 1767 C CA . LEU A 1 230 ? 7.302 -11.708 -19.017 1.00 82.75 230 LEU A CA 1
ATOM 1768 C C . LEU A 1 230 ? 5.860 -12.237 -18.925 1.00 82.75 230 LEU A C 1
ATOM 1770 O O . LEU A 1 230 ? 5.454 -12.742 -17.882 1.00 82.75 230 LEU A O 1
ATOM 1774 N N . ARG A 1 231 ? 5.079 -12.105 -20.003 1.00 84.25 231 ARG A N 1
ATOM 1775 C CA . ARG A 1 231 ? 3.678 -12.534 -20.066 1.00 84.25 231 ARG A CA 1
ATOM 1776 C C . ARG A 1 231 ? 3.502 -13.952 -20.611 1.00 84.25 231 ARG A C 1
ATOM 1778 O O . ARG A 1 231 ? 2.672 -14.689 -20.094 1.00 84.25 231 ARG A O 1
ATOM 1785 N N . CYS A 1 232 ? 4.225 -14.321 -21.669 1.00 90.81 232 CYS A N 1
ATOM 1786 C CA . CYS A 1 232 ? 4.006 -15.589 -22.383 1.00 90.81 232 CYS A CA 1
ATOM 1787 C C . CYS A 1 232 ? 5.276 -16.411 -22.640 1.00 90.81 232 CYS A C 1
ATOM 1789 O O . CYS A 1 232 ? 5.183 -17.494 -23.207 1.00 90.81 232 CYS A O 1
ATOM 1791 N N . GLY A 1 233 ? 6.455 -15.911 -22.264 1.00 88.62 233 GLY A N 1
ATOM 1792 C CA . GLY A 1 233 ? 7.740 -16.561 -22.533 1.00 88.62 233 GLY A CA 1
ATOM 1793 C C . GLY A 1 233 ? 8.221 -16.472 -23.987 1.00 88.62 233 GLY A C 1
ATOM 1794 O O . GLY A 1 233 ? 9.269 -17.025 -24.302 1.00 88.62 233 GLY A O 1
ATOM 1795 N N . GLY A 1 234 ? 7.474 -15.800 -24.870 1.00 89.62 234 GLY A N 1
ATOM 1796 C CA . GLY A 1 234 ? 7.826 -15.623 -26.282 1.00 89.62 234 GLY A CA 1
ATOM 1797 C C . GLY A 1 234 ? 9.009 -14.681 -26.521 1.00 89.62 234 GLY A C 1
ATOM 1798 O O . GLY A 1 234 ? 9.481 -14.000 -25.610 1.00 89.62 234 GLY A O 1
ATOM 1799 N N . GLU A 1 235 ? 9.464 -14.624 -27.771 1.00 89.62 235 GLU A N 1
ATOM 1800 C CA . GLU A 1 235 ? 10.565 -13.753 -28.187 1.00 89.62 235 GLU A CA 1
ATOM 1801 C C . GLU A 1 235 ? 10.170 -12.272 -28.171 1.00 89.62 235 GLU A C 1
ATOM 1803 O O . GLU A 1 235 ? 9.007 -11.902 -28.369 1.00 89.62 235 GLU A O 1
ATOM 1808 N N . LEU A 1 236 ? 11.170 -11.428 -27.917 1.00 89.44 236 LEU A N 1
ATOM 1809 C CA . LEU A 1 236 ? 11.049 -9.979 -27.864 1.00 89.44 236 LEU A CA 1
ATOM 1810 C C . LEU A 1 236 ? 11.878 -9.338 -28.977 1.00 89.44 236 LEU A C 1
ATOM 1812 O O . LEU A 1 236 ? 13.033 -9.705 -29.193 1.00 89.44 236 LEU A O 1
ATOM 1816 N N . THR A 1 237 ? 11.304 -8.345 -29.646 1.00 87.94 237 THR A N 1
ATOM 1817 C CA . THR A 1 237 ? 11.969 -7.557 -30.690 1.00 87.94 237 THR A CA 1
ATOM 1818 C C . THR A 1 237 ? 12.036 -6.088 -30.303 1.00 87.94 237 THR A C 1
ATOM 1820 O O . THR A 1 237 ? 11.067 -5.539 -29.780 1.00 87.94 237 THR A O 1
ATOM 1823 N N . LEU A 1 238 ? 13.170 -5.442 -30.588 1.00 87.69 238 LEU A N 1
ATOM 1824 C CA . LEU A 1 238 ? 13.363 -4.008 -30.362 1.00 87.69 238 LEU A CA 1
ATOM 1825 C C . LEU A 1 238 ? 12.356 -3.187 -31.174 1.00 87.69 238 LEU A C 1
ATOM 1827 O O . LEU A 1 238 ? 12.160 -3.435 -32.362 1.00 87.69 238 LEU A O 1
ATOM 1831 N N . MET A 1 239 ? 11.786 -2.169 -30.539 1.00 86.75 239 MET A N 1
ATOM 1832 C CA . MET A 1 239 ? 10.936 -1.171 -31.182 1.00 86.75 239 MET A CA 1
ATOM 1833 C C . MET A 1 239 ? 11.240 0.228 -30.638 1.00 86.75 239 MET A C 1
ATOM 1835 O O . MET A 1 239 ? 11.694 0.378 -29.501 1.00 86.75 239 MET A O 1
ATOM 1839 N N . GLU A 1 240 ? 10.955 1.262 -31.424 1.00 83.44 240 GLU A N 1
ATOM 1840 C CA . GLU A 1 240 ? 10.910 2.633 -30.912 1.00 83.44 240 GLU A CA 1
ATOM 1841 C C . GLU A 1 240 ? 9.595 2.859 -30.155 1.00 83.44 240 GLU A C 1
ATOM 1843 O O . GLU A 1 240 ? 8.541 2.381 -30.570 1.00 83.44 240 GLU A O 1
ATOM 1848 N N . LEU A 1 241 ? 9.667 3.557 -29.021 1.00 76.56 241 LEU A N 1
ATOM 1849 C CA . LEU A 1 241 ? 8.486 4.001 -28.283 1.00 76.56 241 LEU A CA 1
ATOM 1850 C C . LEU A 1 241 ? 8.171 5.437 -28.702 1.00 76.56 241 LEU A C 1
ATOM 1852 O O . LEU A 1 241 ? 9.041 6.311 -28.620 1.00 76.56 241 LEU A O 1
ATOM 1856 N N . ASP A 1 242 ? 6.940 5.671 -29.154 1.00 65.12 242 ASP A N 1
ATOM 1857 C CA . ASP A 1 242 ? 6.472 7.009 -29.516 1.00 65.12 242 ASP A CA 1
ATOM 1858 C C . ASP A 1 242 ? 6.471 7.941 -28.288 1.00 65.12 242 ASP A C 1
ATOM 1860 O O . ASP A 1 242 ? 6.147 7.524 -27.173 1.00 65.12 242 ASP A O 1
ATOM 1864 N N . ARG A 1 243 ? 6.884 9.199 -28.500 1.00 56.72 243 ARG A N 1
ATOM 1865 C CA . ARG A 1 243 ? 7.029 10.236 -27.458 1.00 56.72 243 ARG A CA 1
ATOM 1866 C C . ARG A 1 243 ? 5.714 10.875 -27.032 1.00 56.72 243 ARG A C 1
ATOM 1868 O O . ARG A 1 243 ? 4.884 11.157 -27.921 1.00 56.72 243 ARG A O 1
#

Sequence (243 aa):
MLGRSVRGGQDGFSQEEPTRLWGFRRSTSVAGTTPTMRRSSKEVRVGLFSRKSRAIRSDVEQSRATYQRALALFDQRRWSEAADGFAEAAGADPGSSSCRLFLGVSLTNAGRWEEALEPLRACLDLRPEYFEAHNALGMALGKLGRFAEADEHIVHAARLGHPQAAITMRRRGIDYCRECHRPVHRTEPASVDVNVISPKVGMQCTACDEVFCVPCLIGDADSAFNVPCLRCGGELTLMELDR

pLDDT: mean 74.12, std 25.27, range [23.11, 98.19]

Radius of gyration: 27.2 Å; chains: 1; bounding box: 79×70×69 Å

Foldseek 3Di:
DDDDDDDDDDDDDDDDDPPPPDDDDDDDDDDDDDDDDDDDDDDPPPPPCPPVVVVLVVLQVVLVVLLVVLVVCVVVLVLVSSLVSLVSSCVSPVLDLPSLLSNLLSCLSVLVLVVSQVSLVSSCVNPVLPLSSLQSNLSSCVSVVVNQSSQLSLLSSVVSPNPCSFVVCLVQQWAAEPPVSGTAHDPDRDDPGRDHDHAQKWKAFPPPRDIGRQRRQCRVNPGPPPRADPPPRGDIDMDTDDD